Protein AF-0000000072271633 (afdb_homodimer)

Organism: Deinococcus radiodurans (strain ATCC 13939 / DSM 20539 / JCM 16871 / CCUG 27074 / LMG 4051 / NBRC 15346 / NCIMB 9279 / VKM B-1422 / R1) (NCBI:txid243230)

Nearest PDB structures (foldseek):
  3b48-assembly1_B  TM=9.025E-01  e=1.422E-11  Enterococcus faecalis V583
  3b48-assembly1_A  TM=9.209E-01  e=2.217E-11  Enterococcus faecalis V583
  3b48-assembly3_E  TM=9.247E-01  e=7.395E-11  Enterococcus faecalis V583
  3b48-assembly2_D  TM=9.134E-01  e=1.394E-10  Enterococcus faecalis V583
  3ipr-assembly1_A  TM=7.873E-01  e=2.538E-05  Enterococcus faecalis

InterPro domains:
  IPR004701 Phosphotransferase system, mannose-type IIA component [PF03610] (5-119)
  IPR004701 Phosphotransferase system, mannose-type IIA component [PS51096] (2-133)
  IPR012844 Dihydroxyacetone kinase phosphotransferase subunit, N-terminal domain [TIGR02364] (3-125)
  IPR036662 Phosphotransferase system, mannose-type IIA component superfamily [G3DSA:3.40.50.510] (1-129)
  IPR036662 Phosphotransferase system, mannose-type IIA component superfamily [SSF53062] (1-128)
  IPR039643 Dihydroxyacetone kinase phosphotransferase subunit DhaM [PTHR38594] (3-132)

Sequence (266 aa):
MSVTLVIVSHSAKLAEGVAEFVGQMNAGQVELEAVGGTDDGLLGTSATRIHAALERATQAGGEALVLMDLGSARLRSELALDLLREEQRVRVALAEAPLVEGAFLAAFEAATGGDLRTVQAAAEEGGALKKMGMSVTLVIVSHSAKLAEGVAEFVGQMNAGQVELEAVGGTDDGLLGTSATRIHAALERATQAGGEALVLMDLGSARLRSELALDLLREEQRVRVALAEAPLVEGAFLAAFEAATGGDLRTVQAAAEEGGALKKMG

Structure (mmCIF, N/CA/C/O backbone):
data_AF-0000000072271633-model_v1
#
loop_
_entity.id
_entity.type
_entity.pdbx_description
1 polymer 'phosphoenolpyruvate--glycerone phosphotransferase'
#
loop_
_atom_site.group_PDB
_atom_site.id
_atom_site.type_symbol
_atom_site.label_atom_id
_atom_site.label_alt_id
_atom_site.label_comp_id
_atom_site.label_asym_id
_atom_site.label_entity_id
_atom_site.label_seq_id
_atom_site.pdbx_PDB_ins_code
_atom_site.Cartn_x
_atom_site.Cartn_y
_atom_site.Cartn_z
_atom_site.occupancy
_atom_site.B_iso_or_equiv
_atom_site.auth_seq_id
_atom_site.auth_comp_id
_atom_site.auth_asym_id
_atom_site.auth_atom_id
_atom_site.pdbx_PDB_model_num
ATOM 1 N N . MET A 1 1 ? -9.328 20.047 15.516 1 70.12 1 MET A N 1
ATOM 2 C CA . MET A 1 1 ? -8.406 20.266 14.406 1 70.12 1 MET A CA 1
ATOM 3 C C . MET A 1 1 ? -8.336 19.047 13.5 1 70.12 1 MET A C 1
ATOM 5 O O . MET A 1 1 ? -8.625 17.938 13.93 1 70.12 1 MET A O 1
ATOM 9 N N . SER A 1 2 ? -8.367 19.234 12.125 1 90 2 SER A N 1
ATOM 10 C CA . SER A 1 2 ? -8.461 18.109 11.203 1 90 2 SER A CA 1
ATOM 11 C C . SER A 1 2 ? -7.082 17.625 10.781 1 90 2 SER A C 1
ATOM 13 O O . SER A 1 2 ? -6.152 18.422 10.641 1 90 2 SER A O 1
ATOM 15 N N . VAL A 1 3 ? -6.836 16.391 10.812 1 98.12 3 VAL A N 1
ATOM 16 C CA . VAL A 1 3 ? -5.574 15.805 10.367 1 98.12 3 VAL A CA 1
ATOM 17 C C . VAL A 1 3 ? -5.676 15.414 8.898 1 98.12 3 VAL A C 1
ATOM 19 O O . VAL A 1 3 ? -6.535 14.609 8.516 1 98.12 3 VAL A O 1
ATOM 22 N N . THR A 1 4 ? -4.836 16.047 8.078 1 98.56 4 THR A N 1
ATOM 23 C CA . THR A 1 4 ? -4.691 15.648 6.684 1 98.56 4 THR A CA 1
ATOM 24 C C . THR A 1 4 ? -3.666 14.531 6.539 1 98.56 4 THR A C 1
ATOM 26 O O . THR A 1 4 ? -2.605 14.57 7.164 1 98.56 4 THR A O 1
ATOM 29 N N . LEU A 1 5 ? -4.016 13.547 5.809 1 98.88 5 LEU A N 1
ATOM 30 C CA . LEU A 1 5 ? -3.047 12.5 5.488 1 98.88 5 LEU A CA 1
ATOM 31 C C . LEU A 1 5 ? -2.295 12.836 4.207 1 98.88 5 LEU A C 1
ATOM 33 O O . LEU A 1 5 ? -2.91 13.109 3.172 1 98.88 5 LEU A O 1
ATOM 37 N N . VAL A 1 6 ? -1.018 12.906 4.281 1 98.94 6 VAL A N 1
ATOM 38 C CA . VAL A 1 6 ? -0.147 13.125 3.133 1 98.94 6 VAL A CA 1
ATOM 39 C C . VAL A 1 6 ? 0.519 11.812 2.729 1 98.94 6 VAL A C 1
ATOM 41 O O . VAL A 1 6 ? 1.417 11.32 3.42 1 98.94 6 VAL A O 1
ATOM 44 N N . ILE A 1 7 ? 0.093 11.234 1.631 1 98.88 7 ILE A N 1
ATOM 45 C CA . ILE A 1 7 ? 0.57 9.945 1.129 1 98.88 7 ILE A CA 1
ATOM 46 C C . ILE A 1 7 ? 1.781 10.164 0.224 1 98.88 7 ILE A C 1
ATOM 48 O O . ILE A 1 7 ? 1.648 10.68 -0.888 1 98.88 7 ILE A O 1
ATOM 52 N N . VAL A 1 8 ? 2.924 9.805 0.691 1 98.75 8 VAL A N 1
ATOM 53 C CA . VAL A 1 8 ? 4.168 9.977 -0.053 1 98.75 8 VAL A CA 1
ATOM 54 C C . VAL A 1 8 ? 4.625 8.633 -0.618 1 98.75 8 VAL A C 1
ATOM 56 O O . VAL A 1 8 ? 4.77 7.656 0.123 1 98.75 8 VAL A O 1
ATOM 59 N N . SER A 1 9 ? 4.832 8.555 -1.868 1 98.56 9 SER A N 1
ATOM 60 C CA . SER A 1 9 ? 5.289 7.34 -2.543 1 98.56 9 SER A CA 1
ATOM 61 C C . SER A 1 9 ? 6.281 7.664 -3.652 1 98.56 9 SER A C 1
ATOM 63 O O . SER A 1 9 ? 6.309 8.789 -4.16 1 98.56 9 SER A O 1
ATOM 65 N N . HIS A 1 10 ? 7.125 6.75 -4.055 1 98.19 10 HIS A N 1
ATOM 66 C CA . HIS A 1 10 ? 8.008 6.875 -5.207 1 98.19 10 HIS A CA 1
ATOM 67 C C . HIS A 1 10 ? 7.215 6.941 -6.508 1 98.19 10 HIS A C 1
ATOM 69 O O . HIS A 1 10 ? 7.734 7.383 -7.535 1 98.19 10 HIS A O 1
ATOM 75 N N . SER A 1 11 ? 6.02 6.492 -6.449 1 98.31 11 SER A N 1
ATOM 76 C CA . SER A 1 11 ? 5.148 6.398 -7.617 1 98.31 11 SER A CA 1
ATOM 77 C C . SER A 1 11 ? 3.93 7.301 -7.473 1 98.31 11 SER A C 1
ATOM 79 O O . SER A 1 11 ? 3.188 7.195 -6.492 1 98.31 11 SER A O 1
ATOM 81 N N . ALA A 1 12 ? 3.713 8.148 -8.469 1 98.25 12 ALA A N 1
ATOM 82 C CA . ALA A 1 12 ? 2.531 9.008 -8.461 1 98.25 12 ALA A CA 1
ATOM 83 C C . ALA A 1 12 ? 1.251 8.172 -8.5 1 98.25 12 ALA A C 1
ATOM 85 O O . ALA A 1 12 ? 0.301 8.453 -7.766 1 98.25 12 ALA A O 1
ATOM 86 N N . LYS A 1 13 ? 1.237 7.191 -9.336 1 98.19 13 LYS A N 1
ATOM 87 C CA . LYS A 1 13 ? 0.052 6.352 -9.477 1 98.19 13 LYS A CA 1
ATOM 88 C C . LYS A 1 13 ? -0.272 5.629 -8.172 1 98.19 13 LYS A C 1
ATOM 90 O O . LYS A 1 13 ? -1.437 5.539 -7.781 1 98.19 13 LYS A O 1
ATOM 95 N N . LEU A 1 14 ? 0.744 5.098 -7.516 1 98.75 14 LEU A N 1
ATOM 96 C CA . LEU A 1 14 ? 0.527 4.414 -6.242 1 98.75 14 LEU A CA 1
ATOM 97 C C . LEU A 1 14 ? -0.012 5.379 -5.191 1 98.75 14 LEU A C 1
ATOM 99 O O . LEU A 1 14 ? -0.988 5.07 -4.504 1 98.75 14 LEU A O 1
ATOM 103 N N . ALA A 1 15 ? 0.628 6.562 -5.086 1 98.81 15 ALA A N 1
ATOM 104 C CA . ALA A 1 15 ? 0.158 7.547 -4.117 1 98.81 15 ALA A CA 1
ATOM 105 C C . ALA A 1 15 ? -1.306 7.902 -4.363 1 98.81 15 ALA A C 1
ATOM 107 O O . ALA A 1 15 ? -2.111 7.926 -3.43 1 98.81 15 ALA A O 1
ATOM 108 N N . GLU A 1 16 ? -1.648 8.141 -5.586 1 98.62 16 GLU A N 1
ATOM 109 C CA . GLU A 1 16 ? -3.016 8.492 -5.961 1 98.62 16 GLU A CA 1
ATOM 110 C C . GLU A 1 16 ? -3.975 7.336 -5.688 1 98.62 16 GLU A C 1
ATOM 112 O O . GLU A 1 16 ? -5.102 7.555 -5.23 1 98.62 16 GLU A O 1
ATOM 117 N N . GLY A 1 17 ? -3.523 6.137 -6.016 1 98.62 17 GLY A N 1
ATOM 118 C CA . GLY A 1 17 ? -4.332 4.957 -5.738 1 98.62 17 GLY A CA 1
ATOM 119 C C . GLY A 1 17 ? -4.656 4.785 -4.27 1 98.62 17 GLY A C 1
ATOM 120 O O . GLY A 1 17 ? -5.793 4.48 -3.908 1 98.62 17 GLY A O 1
ATOM 121 N N . VAL A 1 18 ? -3.674 4.961 -3.402 1 98.81 18 VAL A N 1
ATOM 122 C CA . VAL A 1 18 ? -3.887 4.855 -1.962 1 98.81 18 VAL A CA 1
ATOM 123 C C . VAL A 1 18 ? -4.867 5.93 -1.505 1 98.81 18 VAL A C 1
ATOM 125 O O . VAL A 1 18 ? -5.82 5.641 -0.778 1 98.81 18 VAL A O 1
ATOM 128 N N . ALA A 1 19 ? -4.652 7.176 -1.929 1 98.75 19 ALA A N 1
ATOM 129 C CA . ALA A 1 19 ? -5.496 8.289 -1.509 1 98.75 19 ALA A CA 1
ATOM 130 C C . ALA A 1 19 ? -6.945 8.078 -1.947 1 98.75 19 ALA A C 1
ATOM 132 O O . ALA A 1 19 ? -7.875 8.281 -1.163 1 98.75 19 ALA A O 1
ATOM 133 N N . GLU A 1 20 ? -7.117 7.672 -3.193 1 98 20 GLU A N 1
ATOM 134 C CA . GLU A 1 20 ? -8.469 7.445 -3.699 1 98 20 GLU A CA 1
ATOM 135 C C . GLU A 1 20 ? -9.156 6.316 -2.939 1 98 20 GLU A C 1
ATOM 137 O O . GLU A 1 20 ? -10.328 6.438 -2.568 1 98 20 GLU A O 1
ATOM 142 N N . PHE A 1 21 ? -8.508 5.219 -2.742 1 98.38 21 PHE A N 1
ATOM 143 C CA . PHE A 1 21 ? -9.047 4.066 -2.025 1 98.38 21 PHE A CA 1
ATOM 144 C C . PHE A 1 21 ? -9.484 4.461 -0.621 1 98.38 21 PHE A C 1
ATOM 146 O O . PHE A 1 21 ? -10.641 4.25 -0.245 1 98.38 21 PHE A O 1
ATOM 153 N N . VAL A 1 22 ? -8.578 5.102 0.113 1 97.94 22 VAL A N 1
ATOM 154 C CA . VAL A 1 22 ? -8.828 5.488 1.497 1 97.94 22 VAL A CA 1
ATOM 155 C C . VAL A 1 22 ? -9.93 6.551 1.547 1 97.94 22 VAL A C 1
ATOM 157 O O . VAL A 1 22 ? -10.797 6.512 2.422 1 97.94 22 VAL A O 1
ATOM 160 N N . GLY A 1 23 ? -9.852 7.496 0.667 1 97.69 23 GLY A N 1
ATOM 161 C CA . GLY A 1 23 ? -10.898 8.5 0.579 1 97.69 23 GLY A CA 1
ATOM 162 C C . GLY A 1 23 ? -12.281 7.91 0.371 1 97.69 23 GLY A C 1
ATOM 163 O O . GLY A 1 23 ? -13.234 8.297 1.05 1 97.69 23 GLY A O 1
ATOM 164 N N . GLN A 1 24 ? -12.406 6.984 -0.542 1 96 24 GLN A N 1
ATOM 165 C CA . GLN A 1 24 ? -13.688 6.348 -0.837 1 96 24 GLN A CA 1
ATOM 166 C C . GLN A 1 24 ? -14.156 5.484 0.332 1 96 24 GLN A C 1
ATOM 168 O O . GLN A 1 24 ? -15.344 5.457 0.649 1 96 24 GLN A O 1
ATOM 173 N N . MET A 1 25 ? -13.164 4.789 0.935 1 94.44 25 MET A N 1
ATOM 174 C CA . MET A 1 25 ? -13.508 3.918 2.057 1 94.44 25 MET A CA 1
ATOM 175 C C . MET A 1 25 ? -14.055 4.727 3.229 1 94.44 25 MET A C 1
ATOM 177 O O . MET A 1 25 ? -14.789 4.199 4.062 1 94.44 25 MET A O 1
ATOM 181 N N . ASN A 1 26 ? -13.703 5.965 3.285 1 94.5 26 ASN A N 1
ATOM 182 C CA . ASN A 1 26 ? -14.117 6.824 4.387 1 94.5 26 ASN A CA 1
ATOM 183 C C . ASN A 1 26 ? -15.172 7.84 3.941 1 94.5 26 ASN A C 1
ATOM 185 O O . ASN A 1 26 ? -15.359 8.867 4.59 1 94.5 26 ASN A O 1
ATOM 189 N N . ALA A 1 27 ? -15.758 7.66 2.846 1 92.88 27 ALA A N 1
ATOM 190 C CA . ALA A 1 27 ? -16.844 8.469 2.285 1 92.88 27 ALA A CA 1
ATOM 191 C C . ALA A 1 27 ? -16.422 9.938 2.18 1 92.88 27 ALA A C 1
ATOM 193 O O . ALA A 1 27 ? -17.234 10.836 2.42 1 92.88 27 ALA A O 1
ATOM 194 N N . GLY A 1 28 ? -15.141 10.141 1.922 1 93.12 28 GLY A N 1
ATOM 195 C CA . GLY A 1 28 ? -14.633 11.492 1.696 1 93.12 28 GLY A CA 1
ATOM 196 C C . GLY A 1 28 ? -14.531 12.305 2.969 1 93.12 28 GLY A C 1
ATOM 197 O O . GLY A 1 28 ? -14.445 13.539 2.918 1 93.12 28 GLY A O 1
ATOM 198 N N . GLN A 1 29 ? -14.492 11.711 4.133 1 94.88 29 GLN A N 1
ATOM 199 C CA . GLN A 1 29 ? -14.531 12.414 5.414 1 94.88 29 GLN A CA 1
ATOM 200 C C . GLN A 1 29 ? -13.133 12.812 5.871 1 94.88 29 GLN A C 1
ATOM 202 O O . GLN A 1 29 ? -12.984 13.5 6.883 1 94.88 29 GLN A O 1
ATOM 207 N N . VAL A 1 30 ? -12.117 12.414 5.172 1 96.69 30 VAL A N 1
ATOM 208 C CA . VAL A 1 30 ? -10.742 12.742 5.535 1 96.69 30 VAL A CA 1
ATOM 209 C C . VAL A 1 30 ? -10.07 13.492 4.391 1 96.69 30 VAL A C 1
ATOM 211 O O . VAL A 1 30 ? -10.312 13.188 3.217 1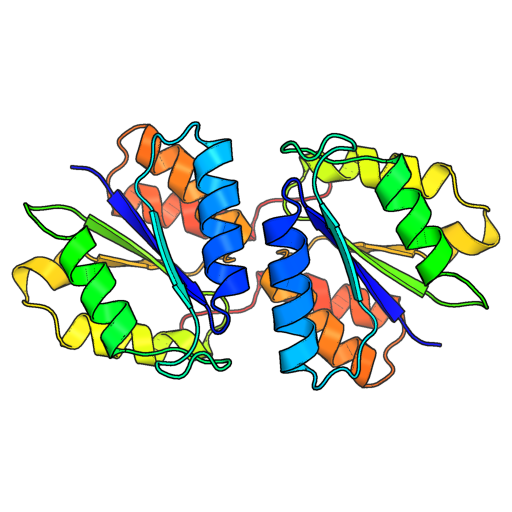 96.69 30 VAL A O 1
ATOM 214 N N . GLU A 1 31 ? -9.289 14.484 4.711 1 96.94 31 GLU A N 1
ATOM 215 C CA . GLU A 1 31 ? -8.484 15.188 3.709 1 96.94 31 GLU A CA 1
ATOM 216 C C . GLU A 1 31 ? -7.219 14.406 3.379 1 96.94 31 GLU A C 1
ATOM 218 O O . GLU A 1 31 ? -6.504 13.961 4.281 1 96.94 31 GLU A O 1
ATOM 223 N N . LEU A 1 32 ? -6.992 14.266 2.107 1 98.38 32 LEU A N 1
ATOM 224 C CA . LEU A 1 32 ? -5.844 13.492 1.634 1 98.38 32 LEU A CA 1
ATOM 225 C C . LEU A 1 32 ? -5.043 14.289 0.608 1 98.38 32 LEU A C 1
ATOM 227 O O . LEU A 1 32 ? -5.621 14.977 -0.237 1 98.38 32 LEU A O 1
ATOM 231 N N . GLU A 1 33 ? -3.771 14.195 0.7 1 98.5 33 GLU A N 1
ATOM 232 C CA . GLU A 1 33 ? -2.84 14.664 -0.321 1 98.5 33 GLU A CA 1
ATOM 233 C C . GLU A 1 33 ? -1.958 13.531 -0.83 1 98.5 33 GLU A C 1
ATOM 235 O O . GLU A 1 33 ? -1.297 12.852 -0.043 1 98.5 33 GLU A O 1
ATOM 240 N N . ALA A 1 34 ? -1.983 13.289 -2.092 1 98.75 34 ALA A N 1
ATOM 241 C CA . ALA A 1 34 ? -1.111 12.297 -2.715 1 98.75 34 ALA A CA 1
ATOM 242 C C . ALA A 1 34 ? 0.112 12.953 -3.344 1 98.75 34 ALA A C 1
ATOM 244 O O . ALA A 1 34 ? -0.019 13.875 -4.156 1 98.75 34 ALA A O 1
ATOM 245 N N . VAL A 1 35 ? 1.245 12.547 -2.939 1 98.62 35 VAL A N 1
ATOM 246 C CA . VAL A 1 35 ? 2.506 13.062 -3.465 1 98.62 35 VAL A CA 1
ATOM 247 C C . VAL A 1 35 ? 3.389 11.898 -3.916 1 98.62 35 VAL A C 1
ATOM 249 O O . VAL A 1 35 ? 3.916 11.156 -3.086 1 98.62 35 VAL A O 1
ATOM 252 N N . GLY A 1 36 ? 3.512 11.758 -5.172 1 98 36 GLY A N 1
ATOM 253 C CA . GLY A 1 36 ? 4.336 10.672 -5.691 1 98 36 GLY A CA 1
ATOM 254 C C . GLY A 1 36 ? 5.145 11.07 -6.91 1 98 36 GLY A C 1
ATOM 255 O O . GLY A 1 36 ? 4.711 11.906 -7.703 1 98 36 GLY A O 1
ATOM 256 N N . GLY A 1 37 ? 6.312 10.422 -7.027 1 97.12 37 GLY A N 1
ATOM 257 C CA . GLY A 1 37 ? 7.141 10.625 -8.203 1 97.12 37 GLY A CA 1
ATOM 258 C C . GLY A 1 37 ? 8.031 11.852 -8.109 1 97.12 37 GLY A C 1
ATOM 259 O O . GLY A 1 37 ? 7.891 12.648 -7.176 1 97.12 37 GLY A O 1
ATOM 260 N N . THR A 1 38 ? 8.93 11.945 -9.023 1 95.81 38 THR A N 1
ATOM 261 C CA . THR A 1 38 ? 9.781 13.125 -9.148 1 95.81 38 THR A CA 1
ATOM 262 C C . THR A 1 38 ? 9.055 14.242 -9.875 1 95.81 38 THR A C 1
ATOM 264 O O . THR A 1 38 ? 7.922 14.062 -10.336 1 95.81 38 THR A O 1
ATOM 267 N N . ASP A 1 39 ? 9.75 15.367 -9.93 1 92.69 39 ASP A N 1
ATOM 268 C CA . ASP A 1 39 ? 9.164 16.531 -10.586 1 92.69 39 ASP A CA 1
ATOM 269 C C . ASP A 1 39 ? 8.961 16.281 -12.078 1 92.69 39 ASP A C 1
ATOM 271 O O . ASP A 1 39 ? 8.078 16.859 -12.703 1 92.69 39 ASP A O 1
ATOM 275 N N . ASP A 1 40 ? 9.68 15.289 -12.664 1 93.25 40 ASP A N 1
ATOM 276 C CA . ASP A 1 40 ? 9.57 14.977 -14.086 1 93.25 40 ASP A CA 1
ATOM 277 C C . ASP A 1 40 ? 8.641 13.789 -14.312 1 93.25 40 ASP A C 1
ATOM 279 O O . ASP A 1 40 ? 8.539 13.289 -15.438 1 93.25 40 ASP A O 1
ATOM 283 N N . GLY A 1 41 ? 8.055 13.266 -13.273 1 90.5 41 GLY A N 1
ATOM 284 C CA . GLY A 1 41 ? 7.047 12.227 -13.406 1 90.5 41 GLY A CA 1
ATOM 285 C C . GLY A 1 41 ? 7.625 10.82 -13.367 1 90.5 41 GLY A 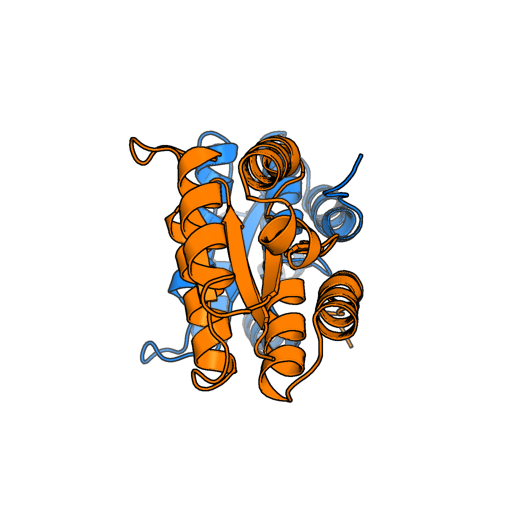C 1
ATOM 286 O O . GLY A 1 41 ? 6.938 9.852 -13.703 1 90.5 41 GLY A O 1
ATOM 287 N N . LEU A 1 42 ? 8.883 10.75 -13.008 1 94.88 42 LEU A N 1
ATOM 288 C CA . LEU A 1 42 ? 9.555 9.453 -12.906 1 94.88 42 LEU A CA 1
ATOM 289 C C . LEU A 1 42 ? 9.43 8.891 -11.5 1 94.88 42 LEU A C 1
ATOM 291 O O . LEU A 1 42 ? 8.914 9.555 -10.602 1 94.88 42 LEU A O 1
ATOM 295 N N . LEU A 1 43 ? 9.805 7.617 -11.352 1 97.06 43 LEU A N 1
ATOM 296 C CA . LEU A 1 43 ? 9.828 7.008 -10.023 1 97.06 43 LEU A CA 1
ATOM 297 C C . LEU A 1 43 ? 10.789 7.762 -9.102 1 97.06 43 LEU A C 1
ATOM 299 O O . LEU A 1 43 ? 11.883 8.148 -9.516 1 97.06 43 LEU A O 1
ATOM 303 N N . GLY A 1 44 ? 10.359 8.023 -7.941 1 96.81 44 GLY A N 1
ATOM 304 C CA . GLY A 1 44 ? 11.117 8.766 -6.945 1 96.81 44 GLY A CA 1
ATOM 305 C C . GLY A 1 44 ? 10.242 9.656 -6.078 1 96.81 44 GLY A C 1
ATOM 306 O O . GLY A 1 44 ? 9.016 9.523 -6.074 1 96.81 44 GLY A O 1
ATOM 307 N N . THR A 1 45 ? 10.906 10.445 -5.25 1 97.25 45 THR A N 1
ATOM 308 C CA . THR A 1 45 ? 10.219 11.406 -4.391 1 97.25 45 THR A CA 1
ATOM 309 C C . THR A 1 45 ? 10.836 12.797 -4.527 1 97.25 45 THR A C 1
ATOM 311 O O . THR A 1 45 ? 11.984 12.93 -4.953 1 97.25 45 THR A O 1
ATOM 314 N N . SER A 1 46 ? 10.094 13.758 -4.273 1 97.69 46 SER A N 1
ATOM 315 C CA . SER A 1 46 ? 10.531 15.148 -4.352 1 97.69 46 SER A CA 1
ATOM 316 C C . SER A 1 46 ? 10.234 15.891 -3.051 1 97.69 46 SER A C 1
ATOM 318 O O . SER A 1 46 ? 9.078 16.062 -2.674 1 97.69 46 SER A O 1
ATOM 320 N N . ALA A 1 47 ? 11.328 16.375 -2.43 1 97.5 47 ALA A N 1
ATOM 321 C CA . ALA A 1 47 ? 11.164 17.141 -1.194 1 97.5 47 ALA A CA 1
ATOM 322 C C . ALA A 1 47 ? 10.305 18.375 -1.422 1 97.5 47 ALA A C 1
ATOM 324 O O . ALA A 1 47 ? 9.508 18.75 -0.562 1 97.5 47 ALA A O 1
ATOM 325 N N . THR A 1 48 ? 10.453 19 -2.584 1 97.62 48 THR A N 1
ATOM 326 C CA . THR A 1 48 ? 9.719 20.219 -2.895 1 97.62 48 THR A CA 1
ATOM 327 C C . THR A 1 48 ? 8.227 19.938 -3.021 1 97.62 48 THR A C 1
ATOM 329 O O . THR A 1 48 ? 7.398 20.719 -2.541 1 97.62 48 THR A O 1
ATOM 332 N N . ARG A 1 49 ? 7.852 18.875 -3.65 1 98.06 49 ARG A N 1
ATOM 333 C CA . ARG A 1 49 ? 6.445 18.516 -3.791 1 98.06 49 ARG A CA 1
ATOM 334 C C . ARG A 1 49 ? 5.844 18.125 -2.445 1 98.06 49 ARG A C 1
ATOM 336 O O . ARG A 1 49 ? 4.703 18.484 -2.143 1 98.06 49 ARG A O 1
ATOM 343 N N . ILE A 1 50 ? 6.633 17.359 -1.664 1 98.69 50 ILE A N 1
ATOM 344 C CA . ILE A 1 50 ? 6.172 17 -0.326 1 98.69 50 ILE A CA 1
ATOM 345 C C . ILE A 1 50 ? 5.977 18.266 0.504 1 98.69 50 ILE A C 1
ATOM 347 O O . ILE A 1 50 ? 4.965 18.422 1.195 1 98.69 50 ILE A O 1
ATOM 351 N N . HIS A 1 51 ? 6.938 19.188 0.395 1 98.56 51 HIS A N 1
ATOM 352 C CA . HIS A 1 51 ? 6.848 20.453 1.117 1 98.56 51 HIS A CA 1
ATOM 353 C C . HIS A 1 51 ? 5.57 21.203 0.759 1 98.56 51 HIS A C 1
ATOM 355 O O . HIS A 1 51 ? 4.867 21.688 1.644 1 98.56 51 HIS A O 1
ATOM 361 N N . ALA A 1 52 ? 5.289 21.312 -0.499 1 98.44 52 ALA A N 1
ATOM 362 C CA . ALA A 1 52 ? 4.098 22.016 -0.957 1 98.44 52 ALA A CA 1
ATOM 363 C C . ALA A 1 52 ? 2.83 21.391 -0.379 1 98.44 52 ALA A C 1
ATOM 365 O O . ALA A 1 52 ? 1.915 22.094 0.043 1 98.44 52 ALA A O 1
ATOM 366 N N . ALA A 1 53 ? 2.74 20.094 -0.367 1 98.62 53 ALA A N 1
ATOM 367 C CA . ALA A 1 53 ? 1.593 19.391 0.195 1 98.62 53 ALA A CA 1
ATOM 368 C C . ALA A 1 53 ? 1.453 19.672 1.688 1 98.62 53 ALA A C 1
ATOM 370 O O . ALA A 1 53 ? 0.344 19.875 2.186 1 98.62 53 ALA A O 1
ATOM 371 N N . LEU A 1 54 ? 2.568 19.625 2.396 1 98.69 54 LEU A N 1
ATOM 372 C CA . LEU A 1 54 ? 2.549 19.891 3.834 1 98.69 54 LEU A CA 1
ATOM 373 C C . LEU A 1 54 ? 2.121 21.312 4.129 1 98.69 54 LEU A C 1
ATOM 375 O O . LEU A 1 54 ? 1.396 21.562 5.094 1 98.69 54 LEU A O 1
ATOM 379 N N . GLU A 1 55 ? 2.582 22.234 3.287 1 98.31 55 GLU A N 1
ATOM 380 C CA . GLU A 1 55 ? 2.145 23.625 3.438 1 98.31 55 GLU A CA 1
ATOM 381 C C . GLU A 1 55 ? 0.627 23.734 3.33 1 98.31 55 GLU A C 1
ATOM 383 O O . GLU A 1 55 ? -0.008 24.406 4.137 1 98.31 55 GLU A O 1
ATOM 388 N N . ARG A 1 56 ? 0.11 23.094 2.342 1 98 56 ARG A N 1
ATOM 389 C CA . ARG A 1 56 ? -1.338 23.125 2.156 1 98 56 ARG A CA 1
ATOM 390 C C . ARG A 1 56 ? -2.049 22.453 3.33 1 98 56 ARG A C 1
ATOM 392 O O . ARG A 1 56 ? -3.043 22.984 3.838 1 98 56 ARG A O 1
ATOM 399 N N . ALA A 1 57 ? -1.521 21.344 3.797 1 97.94 57 ALA A N 1
ATOM 400 C CA . ALA A 1 57 ? -2.162 20.547 4.848 1 97.94 57 ALA A CA 1
ATOM 401 C C . ALA A 1 57 ? -2.15 21.297 6.176 1 97.94 57 ALA A C 1
ATOM 403 O O . ALA A 1 57 ? -3.041 21.109 7.012 1 97.94 57 ALA A O 1
ATOM 404 N N . THR A 1 58 ? -1.202 22.125 6.395 1 97.38 58 THR A N 1
ATOM 405 C CA . THR A 1 58 ? -1.036 22.766 7.695 1 97.38 58 THR A CA 1
ATOM 406 C C . THR A 1 58 ? -1.526 24.203 7.656 1 97.38 58 THR A C 1
ATOM 408 O O . THR A 1 58 ? -1.319 24.969 8.609 1 97.38 58 THR A O 1
ATOM 411 N N . GLN A 1 59 ? -2.098 24.484 6.535 1 92.62 59 GLN A N 1
ATOM 412 C CA . GLN A 1 59 ? -2.684 25.828 6.461 1 92.62 59 GLN A CA 1
ATOM 413 C C . GLN A 1 59 ? -3.771 26 7.516 1 92.62 59 GLN A C 1
ATOM 415 O O . GLN A 1 59 ? -4.445 25.047 7.891 1 92.62 59 GLN A O 1
ATOM 420 N N . ALA A 1 60 ? -3.947 27.188 8.016 1 91.06 60 ALA A N 1
ATOM 421 C CA . ALA A 1 60 ? -5.004 27.578 8.945 1 91.06 60 ALA A CA 1
ATOM 422 C C . ALA A 1 60 ? -5.039 26.672 10.164 1 91.06 60 ALA A C 1
ATOM 424 O O . ALA A 1 60 ? -6.113 26.266 10.617 1 91.06 60 ALA A O 1
ATOM 425 N N . GLY A 1 61 ? -3.906 26.141 10.57 1 92.19 61 GLY A N 1
ATOM 426 C CA . GLY A 1 61 ? -3.793 25.406 11.82 1 92.19 61 GLY A CA 1
ATOM 427 C C . GLY A 1 61 ? -4.02 23.922 11.656 1 92.19 61 GLY A C 1
ATOM 428 O O . GLY A 1 61 ? -4.121 23.188 12.648 1 92.19 61 GLY A O 1
ATOM 429 N N . GLY A 1 62 ? -4.109 23.484 10.453 1 96.25 62 GLY A N 1
ATOM 430 C CA . GLY A 1 62 ? -4.277 22.062 10.203 1 96.25 62 GLY A CA 1
ATOM 431 C C . GLY A 1 62 ? -3.062 21.234 10.594 1 96.25 62 GLY A C 1
ATOM 432 O O . GLY A 1 62 ? -1.977 21.781 10.805 1 96.25 62 GLY A O 1
ATOM 433 N N . GLU A 1 63 ? -3.252 19.938 10.82 1 98.44 63 GLU A N 1
ATOM 434 C CA . GLU A 1 63 ? -2.188 18.984 11.094 1 98.44 63 GLU A CA 1
ATOM 435 C C . GLU A 1 63 ? -2.057 17.969 9.961 1 98.44 63 GLU A C 1
ATOM 437 O O . GLU A 1 63 ? -2.99 17.766 9.18 1 98.44 63 GLU A O 1
ATOM 442 N N . ALA A 1 64 ? -0.846 17.422 9.914 1 98.81 64 ALA A N 1
ATOM 443 C CA . ALA A 1 64 ? -0.606 16.484 8.828 1 98.81 64 ALA A CA 1
ATOM 444 C C . ALA A 1 64 ? 0.114 15.234 9.328 1 98.81 64 ALA A C 1
ATOM 446 O O . ALA A 1 64 ? 1.023 15.328 10.156 1 98.81 64 ALA A O 1
ATOM 447 N N . LEU A 1 65 ? -0.348 14.102 8.898 1 98.88 65 LEU A N 1
ATOM 448 C CA . LEU A 1 65 ? 0.388 12.852 9.055 1 98.88 65 LEU A CA 1
ATOM 449 C C . LEU A 1 65 ? 0.945 12.383 7.711 1 98.88 65 LEU A C 1
ATOM 451 O O . LEU A 1 65 ? 0.197 12.227 6.746 1 98.88 65 LEU A O 1
ATOM 455 N N . VAL A 1 66 ? 2.248 12.195 7.656 1 98.88 66 VAL A N 1
ATOM 456 C CA . VAL A 1 66 ? 2.91 11.711 6.449 1 98.88 66 VAL A CA 1
ATOM 457 C C . VAL A 1 66 ? 3.049 10.188 6.516 1 98.88 66 VAL A C 1
ATOM 459 O O . VAL A 1 66 ? 3.582 9.648 7.484 1 98.88 66 VAL A O 1
ATOM 462 N N . LEU A 1 67 ? 2.49 9.508 5.562 1 98.69 67 LEU A N 1
ATOM 463 C CA . LEU A 1 67 ? 2.684 8.078 5.375 1 98.69 67 LEU A CA 1
ATOM 464 C C . LEU A 1 67 ? 3.525 7.797 4.137 1 98.69 67 LEU A C 1
ATOM 466 O O . LEU A 1 67 ? 3.273 8.359 3.068 1 98.69 67 LEU A O 1
ATOM 470 N N . MET A 1 68 ? 4.523 6.914 4.25 1 98.31 68 MET A N 1
ATOM 471 C CA . MET A 1 68 ? 5.496 6.676 3.188 1 98.31 68 MET A CA 1
ATOM 472 C C . MET A 1 68 ? 5.48 5.211 2.756 1 98.31 68 MET A C 1
ATOM 474 O O . MET A 1 68 ? 5.207 4.324 3.566 1 98.31 68 MET A O 1
ATOM 478 N N . ASP A 1 69 ? 5.816 4.953 1.542 1 97.5 69 ASP A N 1
ATOM 479 C CA . ASP A 1 69 ? 5.836 3.584 1.038 1 97.5 69 ASP A CA 1
ATOM 480 C C . ASP A 1 69 ? 7.113 2.861 1.466 1 97.5 69 ASP A C 1
ATOM 482 O O . ASP A 1 69 ? 7.051 1.775 2.047 1 97.5 69 ASP A O 1
ATOM 486 N N . LEU A 1 70 ? 8.258 3.418 1.22 1 95.81 70 LEU A N 1
ATOM 487 C CA . LEU A 1 70 ? 9.547 2.818 1.549 1 95.81 70 LEU A CA 1
ATOM 488 C C . LEU A 1 70 ? 10.391 3.771 2.389 1 95.81 70 LEU A C 1
ATOM 490 O O . LEU A 1 70 ? 10.188 4.988 2.346 1 95.81 70 LEU A O 1
ATOM 494 N N . GLY A 1 71 ? 11.297 3.182 3.078 1 94.44 71 GLY A N 1
ATOM 495 C CA . GLY A 1 71 ? 12.148 3.955 3.963 1 94.44 71 GLY A CA 1
ATOM 496 C C . GLY A 1 71 ? 12.961 5.012 3.236 1 94.44 71 GLY A C 1
ATOM 497 O O . GLY A 1 71 ? 13.336 6.027 3.824 1 94.44 71 GLY A O 1
ATOM 498 N N . SER A 1 72 ? 13.203 4.832 1.976 1 93.81 72 SER A N 1
ATOM 499 C CA . SER A 1 72 ? 14.031 5.77 1.223 1 93.81 72 SER A CA 1
ATOM 500 C C . SER A 1 72 ? 13.32 7.113 1.054 1 93.81 72 SER A C 1
ATOM 502 O O . SER A 1 72 ? 13.953 8.109 0.71 1 93.81 72 SER A O 1
ATOM 504 N N . ALA A 1 73 ? 12.055 7.105 1.221 1 95.19 73 ALA A N 1
ATOM 505 C CA . ALA A 1 73 ? 11.281 8.344 1.096 1 95.19 73 ALA A CA 1
ATOM 506 C C . ALA A 1 73 ? 11.469 9.227 2.324 1 95.19 73 ALA A C 1
ATOM 508 O O . ALA A 1 73 ? 11.102 10.406 2.307 1 95.19 73 ALA A O 1
ATOM 509 N N . ARG A 1 74 ? 11.984 8.695 3.373 1 95.62 74 ARG A N 1
ATOM 510 C CA . ARG A 1 74 ? 12.031 9.391 4.656 1 95.62 74 ARG A CA 1
ATOM 511 C C . ARG A 1 74 ? 12.93 10.625 4.574 1 95.62 74 ARG A C 1
ATOM 513 O O . ARG A 1 74 ? 12.555 11.703 5.039 1 95.62 74 ARG A O 1
ATOM 520 N N . LEU A 1 75 ? 14.078 10.492 4.004 1 94.38 75 LEU A N 1
ATOM 521 C CA . LEU A 1 75 ? 15 11.617 3.916 1 94.38 75 LEU A CA 1
ATOM 522 C C . LEU A 1 75 ? 14.336 12.82 3.242 1 94.38 75 LEU A C 1
ATOM 524 O O . LEU A 1 75 ? 14.422 13.945 3.74 1 94.38 75 LEU A O 1
ATOM 528 N N . ARG A 1 76 ? 13.672 12.586 2.135 1 96.5 76 ARG A N 1
ATOM 529 C CA . ARG A 1 76 ? 13.023 13.672 1.408 1 96.5 76 ARG A CA 1
ATOM 530 C C . ARG A 1 76 ? 11.859 14.25 2.209 1 96.5 76 ARG A C 1
ATOM 532 O O . ARG A 1 76 ? 11.602 15.461 2.16 1 96.5 76 ARG A O 1
ATOM 539 N N . SER A 1 77 ? 11.148 13.414 2.924 1 98 77 SER A N 1
ATOM 540 C CA . SER A 1 77 ? 10.07 13.883 3.789 1 98 77 SER A CA 1
ATOM 541 C C . SER A 1 77 ? 10.617 14.75 4.922 1 98 77 SER A C 1
ATOM 543 O O . SER A 1 77 ? 10.047 15.797 5.234 1 98 77 SER A O 1
ATOM 545 N N . GLU A 1 78 ? 11.727 14.328 5.465 1 97.62 78 GLU A N 1
ATOM 546 C CA . GLU A 1 78 ? 12.359 15.094 6.531 1 97.62 78 GLU A CA 1
ATOM 547 C C . GLU A 1 78 ? 12.875 16.438 6.016 1 97.62 78 GLU A C 1
ATOM 549 O O . GLU A 1 78 ? 12.75 17.453 6.688 1 97.62 78 GLU A O 1
ATOM 554 N N . LEU A 1 79 ? 13.484 16.422 4.867 1 97.5 79 LEU A N 1
ATOM 555 C CA . LEU A 1 79 ? 13.93 17.672 4.254 1 97.5 79 LEU A CA 1
ATOM 556 C C . LEU A 1 79 ? 12.758 18.625 4.035 1 97.5 79 LEU A C 1
ATOM 558 O O . LEU A 1 79 ? 12.875 19.828 4.285 1 97.5 79 LEU A O 1
ATOM 562 N N . ALA A 1 80 ? 11.664 18.078 3.533 1 98.19 80 ALA A N 1
ATOM 563 C CA . ALA A 1 80 ? 10.461 18.875 3.34 1 98.19 80 ALA A CA 1
ATOM 564 C C . ALA A 1 80 ? 10 19.5 4.652 1 98.19 80 ALA A C 1
ATOM 566 O O . ALA A 1 80 ? 9.586 20.672 4.68 1 98.19 80 ALA A O 1
ATOM 567 N N . LEU A 1 81 ? 10.055 18.734 5.754 1 97.75 81 LEU A N 1
ATOM 568 C CA . LEU A 1 81 ? 9.688 19.219 7.078 1 97.75 81 LEU A CA 1
ATOM 569 C C . LEU A 1 81 ? 10.586 20.375 7.496 1 97.75 81 LEU A C 1
ATOM 571 O O . LEU A 1 81 ? 10.109 21.375 8.062 1 97.75 81 LEU A O 1
ATOM 575 N N . ASP A 1 82 ? 11.844 20.234 7.215 1 97.38 82 ASP A N 1
ATOM 576 C CA . ASP A 1 82 ? 12.82 21.234 7.617 1 97.38 82 ASP A CA 1
ATOM 577 C C . ASP A 1 82 ? 12.562 22.562 6.906 1 97.38 82 ASP A C 1
ATOM 579 O O . ASP A 1 82 ? 13 23.625 7.375 1 97.38 82 ASP A O 1
ATOM 583 N N . LEU A 1 83 ? 11.914 22.484 5.793 1 97.5 83 LEU A N 1
ATOM 584 C CA . LEU A 1 83 ? 11.648 23.688 4.996 1 97.5 83 LEU A CA 1
ATOM 585 C C . LEU A 1 83 ? 10.406 24.406 5.5 1 97.5 83 LEU A C 1
ATOM 587 O O . LEU A 1 83 ? 10.133 25.547 5.09 1 97.5 83 LEU A O 1
ATOM 591 N N . LEU A 1 84 ? 9.656 23.797 6.395 1 97.94 84 LEU A N 1
ATOM 592 C CA . LEU A 1 84 ? 8.469 24.422 6.969 1 97.94 84 LEU A CA 1
ATOM 593 C C . LEU A 1 84 ? 8.852 25.406 8.062 1 97.94 84 LEU A C 1
ATOM 595 O O . LEU A 1 84 ? 9.922 25.297 8.664 1 97.94 84 LEU A O 1
ATOM 599 N N . ARG A 1 85 ? 7.91 26.391 8.203 1 96.94 85 ARG A N 1
ATOM 600 C CA . ARG A 1 85 ? 8.047 27.219 9.398 1 96.94 85 ARG A CA 1
ATOM 601 C C . ARG A 1 85 ? 7.855 26.406 10.664 1 96.94 85 ARG A C 1
ATOM 603 O O . ARG A 1 85 ? 7.109 25.422 10.672 1 96.94 85 ARG A O 1
ATOM 610 N N . GLU A 1 86 ? 8.516 26.75 11.695 1 96.25 86 GLU A N 1
ATOM 611 C CA . GLU A 1 86 ? 8.5 26.031 12.961 1 96.25 86 GLU A CA 1
ATOM 612 C C . GLU A 1 86 ? 7.066 25.75 13.422 1 96.25 86 GLU A C 1
ATOM 614 O O . GLU A 1 86 ? 6.754 24.656 13.883 1 96.25 86 GLU A O 1
ATOM 619 N N . GLU A 1 87 ? 6.203 26.75 13.297 1 96.12 87 GLU A N 1
ATOM 620 C CA . GLU A 1 87 ? 4.82 26.641 13.758 1 96.12 87 GLU A CA 1
ATOM 621 C C . GLU A 1 87 ? 4.07 25.547 12.984 1 96.12 87 GLU A C 1
ATOM 623 O O . GLU A 1 87 ? 3.113 24.969 13.492 1 96.12 87 GLU A O 1
ATOM 628 N N . GLN A 1 88 ? 4.465 25.297 11.75 1 97.25 88 GLN A N 1
ATOM 629 C CA . GLN A 1 88 ? 3.869 24.25 10.93 1 97.25 88 GLN A CA 1
ATOM 630 C C . GLN A 1 88 ? 4.531 22.906 11.203 1 97.25 88 GLN A C 1
ATOM 632 O O . GLN A 1 88 ? 3.855 21.875 11.273 1 97.25 88 GLN A O 1
ATOM 637 N N . ARG A 1 89 ? 5.836 22.938 11.359 1 97.44 89 ARG A N 1
ATOM 638 C CA . ARG A 1 89 ? 6.629 21.719 11.508 1 97.44 89 ARG A CA 1
ATOM 639 C C . ARG A 1 89 ? 6.168 20.906 12.711 1 97.44 89 ARG A C 1
ATOM 641 O O . ARG A 1 89 ? 6.117 19.672 12.656 1 97.44 89 ARG A O 1
ATOM 648 N N . VAL A 1 90 ? 5.797 21.562 13.805 1 97 90 VAL A N 1
ATOM 649 C CA . VAL A 1 90 ? 5.422 20.891 15.047 1 97 90 VAL A CA 1
ATOM 650 C C . VAL A 1 90 ? 4.055 20.219 14.883 1 97 90 VAL A C 1
ATOM 652 O O . VAL A 1 90 ? 3.627 19.453 15.742 1 97 90 VAL A O 1
ATOM 655 N N . ARG A 1 91 ? 3.361 20.5 13.789 1 98.06 91 ARG A N 1
ATOM 656 C CA . ARG A 1 91 ? 2.031 19.953 13.539 1 98.06 91 ARG A CA 1
ATOM 657 C C . ARG A 1 91 ? 2.082 18.859 12.477 1 98.06 91 ARG A C 1
ATOM 659 O O . ARG A 1 91 ? 1.055 18.516 11.891 1 98.06 91 ARG A O 1
ATOM 666 N N . VAL A 1 92 ? 3.229 18.375 12.195 1 98.69 92 VAL A N 1
ATOM 667 C CA . VAL A 1 92 ? 3.414 17.312 11.211 1 98.69 92 VAL A CA 1
ATOM 668 C C . VAL A 1 92 ? 4.105 16.125 11.867 1 98.69 92 VAL A C 1
ATOM 670 O O . VAL A 1 92 ? 5.055 16.297 12.633 1 98.69 92 VAL A O 1
ATOM 673 N N . ALA A 1 93 ? 3.59 14.953 11.625 1 98.38 93 ALA A N 1
ATOM 674 C CA . ALA A 1 93 ? 4.23 13.727 12.086 1 98.38 93 ALA A CA 1
ATOM 675 C C . ALA A 1 93 ? 4.492 12.773 10.922 1 98.38 93 ALA A C 1
ATOM 677 O O . ALA A 1 93 ? 3.783 12.797 9.914 1 98.38 93 ALA A O 1
ATOM 678 N N . LEU A 1 94 ? 5.531 12.016 11.055 1 98 94 LEU A N 1
ATOM 679 C CA . LEU A 1 94 ? 5.84 10.922 10.141 1 98 94 LEU A CA 1
ATOM 680 C C . LEU A 1 94 ? 5.434 9.578 10.75 1 98 94 LEU A C 1
ATOM 682 O O . LEU A 1 94 ? 5.758 9.297 11.906 1 98 94 LEU A O 1
ATOM 686 N N . ALA A 1 95 ? 4.777 8.781 10 1 97.44 95 ALA A N 1
ATOM 687 C CA . ALA A 1 95 ? 4.273 7.512 10.531 1 97.44 95 ALA A CA 1
ATOM 688 C C . ALA A 1 95 ? 5.223 6.363 10.195 1 97.44 95 ALA A C 1
ATOM 690 O O . ALA A 1 95 ? 5.715 6.262 9.07 1 97.44 95 ALA A O 1
ATOM 691 N N . GLU A 1 96 ? 5.523 5.516 11.188 1 96.81 96 GLU A N 1
ATOM 692 C CA . GLU A 1 96 ? 6.121 4.203 10.977 1 96.81 96 GLU A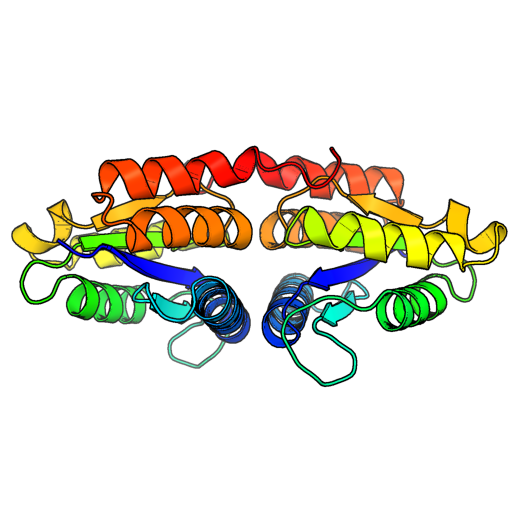 CA 1
ATOM 693 C C . GLU A 1 96 ? 5.047 3.139 10.758 1 96.81 96 GLU A C 1
ATOM 695 O O . GLU A 1 96 ? 4.707 2.393 11.68 1 96.81 96 GLU A O 1
ATOM 700 N N . ALA A 1 97 ? 4.527 3.074 9.547 1 97.31 97 ALA A N 1
ATOM 701 C CA . ALA A 1 97 ? 3.367 2.238 9.242 1 97.31 97 ALA A CA 1
ATOM 702 C C . ALA A 1 97 ? 3.412 1.743 7.801 1 97.31 97 ALA A C 1
ATOM 704 O O . ALA A 1 97 ? 3.982 2.402 6.93 1 97.31 97 ALA A O 1
ATOM 705 N N . PRO A 1 98 ? 2.883 0.542 7.574 1 97.75 98 PRO A N 1
ATOM 706 C CA . PRO A 1 98 ? 2.67 0.172 6.172 1 97.75 98 PRO A CA 1
ATOM 707 C C . PRO A 1 98 ? 1.752 1.147 5.438 1 97.75 98 PRO A C 1
ATOM 709 O O . PRO A 1 98 ? 0.778 1.639 6.016 1 97.75 98 PRO A O 1
ATOM 712 N N . LEU A 1 99 ? 2.055 1.42 4.246 1 98.56 99 LEU A N 1
ATOM 713 C CA . LEU A 1 99 ? 1.467 2.555 3.541 1 98.56 99 LEU A CA 1
ATOM 714 C C . LEU A 1 99 ? -0.048 2.412 3.447 1 98.56 99 LEU A C 1
ATOM 716 O O . LEU A 1 99 ? -0.789 3.283 3.908 1 98.56 99 LEU A O 1
ATOM 720 N N . VAL A 1 100 ? -0.615 1.319 2.904 1 98.62 100 VAL A N 1
ATOM 721 C CA . VAL A 1 100 ? -2.037 1.163 2.613 1 98.62 100 VAL A CA 1
ATOM 722 C C . VAL A 1 100 ? -2.809 0.935 3.912 1 98.62 100 VAL A C 1
ATOM 724 O O . VAL A 1 100 ? -3.766 1.653 4.207 1 98.62 100 VAL A O 1
ATOM 727 N N . GLU A 1 101 ? -2.346 -0.009 4.688 1 98.25 101 GLU A N 1
ATOM 728 C CA . GLU A 1 101 ? -3.025 -0.375 5.926 1 98.25 101 GLU A CA 1
ATOM 729 C C . GLU A 1 101 ? -2.98 0.768 6.938 1 98.25 101 GLU A C 1
ATOM 731 O O . GLU A 1 101 ? -3.979 1.052 7.605 1 98.25 101 GLU A O 1
ATOM 736 N N . GLY A 1 102 ? -1.779 1.411 7.035 1 98.31 102 GLY A N 1
ATOM 737 C CA . GLY A 1 102 ? -1.665 2.566 7.91 1 98.31 102 GLY A CA 1
ATOM 738 C C . GLY A 1 102 ? -2.572 3.713 7.508 1 98.31 102 GLY A C 1
ATOM 739 O O . GLY A 1 102 ? -3.229 4.32 8.359 1 98.31 102 GLY A O 1
ATOM 740 N N . ALA A 1 103 ? -2.551 4.016 6.215 1 98.69 103 ALA A N 1
ATOM 741 C CA . ALA A 1 103 ? -3.418 5.078 5.719 1 98.69 103 ALA A CA 1
ATOM 742 C C . ALA A 1 103 ? -4.883 4.773 6.012 1 98.69 103 ALA A C 1
ATOM 744 O O . ALA A 1 103 ? -5.648 5.664 6.391 1 98.69 103 ALA A O 1
ATOM 745 N N . PHE A 1 104 ? -5.285 3.543 5.832 1 98.06 104 PHE A N 1
ATOM 746 C CA . PHE A 1 104 ? -6.664 3.125 6.07 1 98.06 104 PHE A CA 1
ATOM 747 C C . PHE A 1 104 ? -7.062 3.371 7.52 1 98.06 104 PHE A C 1
ATOM 749 O O . PHE A 1 104 ? -8.078 4.016 7.789 1 98.06 104 PHE A O 1
ATOM 756 N N . LEU A 1 105 ? -6.258 2.914 8.438 1 98.06 105 LEU A N 1
ATOM 757 C CA . LEU A 1 105 ? -6.574 3.057 9.852 1 98.06 105 LEU A CA 1
ATOM 758 C C . LEU A 1 105 ? -6.5 4.52 10.281 1 98.06 105 LEU A C 1
ATOM 760 O O . LEU A 1 105 ? -7.332 4.984 11.062 1 98.06 105 LEU A O 1
ATOM 764 N N . ALA A 1 106 ? -5.492 5.215 9.781 1 98.69 106 ALA A N 1
ATOM 765 C CA . ALA A 1 106 ? -5.344 6.637 10.094 1 98.69 106 ALA A CA 1
ATOM 766 C C . ALA A 1 106 ? -6.566 7.426 9.641 1 98.69 106 ALA A C 1
ATOM 768 O O . ALA A 1 106 ? -7.043 8.312 10.352 1 98.69 106 ALA A O 1
ATOM 769 N N . ALA A 1 107 ? -7.062 7.125 8.469 1 98.19 107 ALA A N 1
ATOM 770 C CA . ALA A 1 107 ? -8.203 7.848 7.91 1 98.19 107 ALA A CA 1
ATOM 771 C C . ALA A 1 107 ? -9.438 7.684 8.789 1 98.19 107 ALA A C 1
ATOM 773 O O . ALA A 1 107 ? -10.172 8.641 9.023 1 98.19 107 ALA A O 1
ATOM 774 N N . PHE A 1 108 ? -9.703 6.453 9.227 1 96.25 108 PHE A N 1
ATOM 775 C CA . PHE A 1 108 ? -10.852 6.207 10.094 1 96.25 108 PHE A CA 1
ATOM 776 C C . PHE A 1 108 ? -10.742 7.031 11.375 1 96.25 108 PHE A C 1
ATOM 778 O O . PHE A 1 108 ? -11.711 7.68 11.781 1 96.25 108 PHE A O 1
ATOM 785 N N . GLU A 1 109 ? -9.539 7.043 11.984 1 97.44 109 GLU A N 1
ATOM 786 C CA . GLU A 1 109 ? -9.328 7.801 13.211 1 97.44 109 GLU A CA 1
ATOM 787 C C . GLU A 1 109 ? -9.469 9.297 12.961 1 97.44 109 GLU A C 1
ATOM 789 O O . GLU A 1 109 ? -10.094 10.008 13.758 1 97.44 109 GLU A O 1
ATOM 794 N N . ALA A 1 110 ? -8.906 9.773 11.875 1 97.94 110 ALA A N 1
ATOM 795 C CA . ALA A 1 110 ? -8.969 11.195 11.539 1 97.94 110 ALA A CA 1
ATOM 796 C C . ALA A 1 110 ? -10.414 11.641 11.305 1 97.94 110 ALA A C 1
ATOM 798 O O . ALA A 1 110 ? -10.812 12.734 11.719 1 97.94 110 ALA A O 1
ATOM 799 N N . ALA A 1 111 ? -11.211 10.797 10.664 1 96.38 111 ALA A N 1
ATOM 800 C CA . ALA A 1 111 ? -12.594 11.109 10.336 1 96.38 111 ALA A CA 1
ATOM 801 C C . ALA A 1 111 ? -13.445 11.25 11.594 1 96.38 111 ALA A C 1
ATOM 803 O O . ALA A 1 111 ? -14.453 11.953 11.602 1 96.38 111 ALA A O 1
ATOM 804 N N . THR A 1 112 ? -13.008 10.586 12.68 1 95 112 THR A N 1
ATOM 805 C CA . THR A 1 112 ? -13.758 10.656 13.93 1 95 112 THR A CA 1
ATOM 806 C C . THR A 1 112 ? -13.266 11.805 14.797 1 95 112 THR A C 1
ATOM 808 O O . THR A 1 112 ? -13.695 11.953 15.945 1 95 112 THR A O 1
ATOM 811 N N . GLY A 1 113 ? -12.266 12.539 14.281 1 95.38 113 GLY A N 1
ATOM 812 C CA . GLY A 1 113 ? -11.82 13.742 14.969 1 95.38 113 GLY A CA 1
ATOM 813 C C . GLY A 1 113 ? -10.602 13.5 15.844 1 95.38 113 GLY A C 1
ATOM 814 O O . GLY A 1 113 ? -10.289 14.312 16.719 1 95.38 113 GLY A O 1
ATOM 815 N N . GLY A 1 114 ? -9.945 12.398 15.672 1 96.81 114 GLY A N 1
ATOM 816 C CA . GLY A 1 114 ? -8.719 12.156 16.422 1 96.81 114 GLY A CA 1
ATOM 817 C C . GLY A 1 114 ? -7.656 13.203 16.188 1 96.81 114 GLY A C 1
ATOM 818 O O . GLY A 1 114 ? -7.543 13.742 15.086 1 96.81 114 GLY A O 1
ATOM 819 N N . ASP A 1 115 ? -6.898 13.453 17.234 1 97.44 115 ASP A N 1
ATOM 820 C CA . ASP A 1 115 ? -5.773 14.367 17.062 1 97.44 115 ASP A CA 1
ATOM 821 C C . ASP A 1 115 ? -4.594 13.672 16.391 1 97.44 115 ASP A C 1
ATOM 823 O O . ASP A 1 115 ? -4.648 12.477 16.109 1 97.44 115 ASP A O 1
ATOM 827 N N . LEU A 1 116 ? -3.537 14.422 16.078 1 98.5 116 LEU A N 1
ATOM 828 C CA . LEU A 1 116 ? -2.398 13.93 15.312 1 98.5 116 LEU A CA 1
ATOM 829 C C . LEU A 1 116 ? -1.761 12.727 15.992 1 98.5 116 LEU A C 1
ATOM 831 O O . LEU A 1 116 ? -1.429 11.742 15.328 1 98.5 116 LEU A O 1
ATOM 835 N N . ARG A 1 117 ? -1.616 12.812 17.297 1 98.19 117 ARG A N 1
ATOM 836 C CA . ARG A 1 117 ? -0.994 11.719 18.031 1 98.19 117 ARG A CA 1
ATOM 837 C C . ARG A 1 117 ? -1.822 10.445 17.922 1 98.19 117 ARG A C 1
ATOM 839 O O . ARG A 1 117 ? -1.28 9.359 17.688 1 98.19 117 ARG A O 1
ATOM 846 N N . THR A 1 118 ? -3.137 10.523 18.109 1 98.19 118 THR A N 1
ATOM 847 C CA . THR A 1 118 ? -4.023 9.367 18.047 1 98.19 118 THR A CA 1
ATOM 848 C C . THR A 1 118 ? -4.098 8.828 16.609 1 98.19 118 THR A C 1
ATOM 850 O O . THR A 1 118 ? -4.145 7.609 16.406 1 98.19 118 THR A O 1
ATOM 853 N N . VAL A 1 119 ? -4.141 9.711 15.617 1 98.62 119 VAL A N 1
ATOM 854 C CA . VAL A 1 119 ? -4.172 9.32 14.211 1 98.62 119 VAL A CA 1
ATOM 855 C C . VAL A 1 119 ? -2.877 8.594 13.852 1 98.62 119 VAL A C 1
ATOM 857 O O . VAL A 1 119 ? -2.904 7.566 13.172 1 98.62 119 VAL A O 1
ATOM 860 N N . GLN A 1 120 ? -1.749 9.125 14.297 1 98.62 120 GLN A N 1
ATOM 861 C CA . GLN A 1 120 ? -0.462 8.477 14.07 1 98.62 120 GLN A CA 1
ATOM 862 C C . GLN A 1 120 ? -0.43 7.09 14.703 1 98.62 120 GLN A C 1
ATOM 864 O O . GLN A 1 120 ? 0.021 6.129 14.07 1 98.62 120 GLN A O 1
ATOM 869 N N . ALA A 1 121 ? -0.885 6.977 15.922 1 98.38 121 ALA A N 1
ATOM 870 C CA . ALA A 1 121 ? -0.919 5.688 16.609 1 98.38 121 ALA A CA 1
ATOM 871 C C . ALA A 1 121 ? -1.774 4.68 15.852 1 98.38 121 ALA A C 1
ATOM 873 O O . ALA A 1 121 ? -1.4 3.512 15.727 1 98.38 121 ALA A O 1
ATOM 874 N N . ALA A 1 122 ? -2.912 5.133 15.375 1 98.25 122 ALA A N 1
ATOM 875 C CA . ALA A 1 122 ? -3.785 4.266 14.594 1 98.25 122 ALA A CA 1
ATOM 876 C C . ALA A 1 122 ? -3.068 3.754 13.344 1 98.25 122 ALA A C 1
ATOM 878 O O . ALA A 1 122 ? -3.125 2.561 13.031 1 98.25 122 ALA A O 1
ATOM 879 N N . ALA A 1 123 ? -2.412 4.652 12.586 1 98.38 123 ALA A N 1
ATOM 880 C CA . ALA A 1 123 ? -1.658 4.266 11.398 1 98.38 123 ALA A CA 1
ATOM 881 C C . ALA A 1 123 ? -0.644 3.174 11.719 1 98.38 123 ALA A C 1
ATOM 883 O O . ALA A 1 123 ? -0.497 2.211 10.961 1 98.38 123 ALA A O 1
ATOM 884 N N . GLU A 1 124 ? 0.032 3.336 12.805 1 97.38 124 GLU A N 1
ATOM 885 C CA . GLU A 1 124 ? 1.145 2.459 13.164 1 97.38 124 GLU A CA 1
ATOM 886 C C . GLU A 1 124 ? 0.647 1.089 13.609 1 97.38 124 GLU A C 1
ATOM 888 O O . GLU A 1 124 ? 1.415 0.125 13.648 1 97.38 124 GLU A O 1
ATOM 893 N N . GLU A 1 125 ? -0.641 0.976 13.914 1 96 125 GLU A N 1
ATOM 894 C CA . GLU A 1 125 ? -1.268 -0.32 14.164 1 96 125 GLU A CA 1
ATOM 895 C C . GLU A 1 125 ? -1.484 -1.087 12.859 1 96 125 GLU A C 1
ATOM 897 O O . GLU A 1 125 ? -1.791 -2.281 12.883 1 96 125 GLU A O 1
ATOM 902 N N . GLY A 1 126 ? -1.289 -0.401 11.773 1 94.25 126 GLY A N 1
ATOM 903 C CA . GLY A 1 126 ? -1.522 -0.999 10.469 1 94.25 126 GLY A CA 1
ATOM 904 C C . GLY A 1 126 ? -0.64 -2.203 10.195 1 94.25 126 GLY A C 1
ATOM 905 O O . GLY A 1 126 ? -1.031 -3.115 9.469 1 94.25 126 GLY A O 1
ATOM 906 N N . GLY A 1 127 ? 0.571 -2.15 10.797 1 89.62 127 GLY A N 1
ATOM 907 C CA . GLY A 1 127 ? 1.477 -3.279 10.656 1 89.62 127 GLY A CA 1
ATOM 908 C C . GLY A 1 127 ? 0.956 -4.547 11.305 1 89.62 127 GLY A C 1
ATOM 909 O O . GLY A 1 127 ? 1.41 -5.648 10.977 1 89.62 127 GLY A O 1
ATOM 910 N N . ALA A 1 128 ? 0.04 -4.422 12.172 1 86.31 128 ALA A N 1
ATOM 911 C CA . ALA A 1 128 ? -0.502 -5.559 12.914 1 86.31 128 ALA A CA 1
ATOM 912 C C . ALA A 1 128 ? -1.809 -6.043 12.289 1 86.31 128 ALA A C 1
ATOM 914 O O . ALA A 1 128 ? -2.387 -7.035 12.742 1 86.31 128 ALA A O 1
ATOM 915 N N . LEU A 1 129 ? -2.232 -5.348 11.312 1 86.5 129 LEU A N 1
ATOM 916 C CA . LEU A 1 129 ? -3.479 -5.754 10.672 1 86.5 129 LEU A CA 1
ATOM 917 C C . LEU A 1 129 ? -3.324 -7.113 10 1 86.5 129 LEU A C 1
ATOM 919 O O . LEU A 1 129 ? -2.453 -7.293 9.148 1 86.5 129 LEU A O 1
ATOM 923 N N . LYS A 1 130 ? -4.121 -8.055 10.445 1 85.38 130 LYS A N 1
ATOM 924 C CA . LYS A 1 130 ? -4.07 -9.406 9.891 1 85.38 130 LYS A CA 1
ATOM 925 C C . LYS A 1 130 ? -4.965 -9.531 8.664 1 85.38 130 LYS A C 1
ATOM 927 O O . LYS A 1 130 ? -6.043 -8.938 8.609 1 85.38 130 LYS A O 1
ATOM 932 N N . LYS A 1 131 ? -4.434 -10.188 7.645 1 85.56 131 LYS A N 1
ATOM 933 C CA . LYS A 1 131 ? -5.262 -10.539 6.492 1 85.56 131 LYS A CA 1
ATOM 934 C C . LYS A 1 131 ? -6.078 -11.797 6.758 1 85.56 131 LYS A C 1
ATOM 936 O O . LYS A 1 131 ? -7.133 -12 6.152 1 85.56 131 LYS A O 1
ATOM 941 N N . MET A 1 132 ? -5.316 -12.703 7.605 1 67.25 132 MET A N 1
ATOM 942 C CA . MET A 1 132 ? -5.902 -14 7.941 1 67.25 132 MET A CA 1
ATOM 943 C C . MET A 1 132 ? -6.48 -13.984 9.352 1 67.25 132 MET A C 1
ATOM 945 O O . MET A 1 132 ? -5.91 -13.367 10.258 1 67.25 132 MET A O 1
ATOM 949 N N . GLY A 1 133 ? -7.66 -13.852 9.766 1 51.78 133 GLY A N 1
ATOM 950 C CA . GLY A 1 133 ? -8.352 -14.125 11.016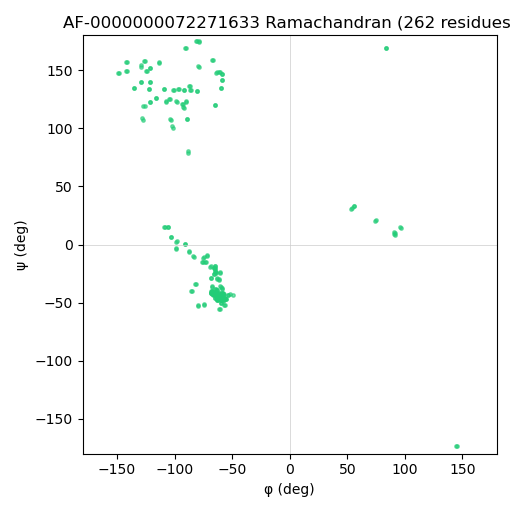 1 51.78 133 GLY A CA 1
ATOM 951 C C . GLY A 1 133 ? -9.734 -14.727 10.82 1 51.78 133 GLY A C 1
ATOM 952 O O . GLY A 1 133 ? -10.273 -14.688 9.711 1 51.78 133 GLY A O 1
ATOM 953 N N . MET B 1 1 ? 11.047 -22.297 -11.484 1 69.94 1 MET B N 1
ATOM 954 C CA . MET B 1 1 ? 9.648 -21.938 -11.664 1 69.94 1 MET B CA 1
ATOM 955 C C . MET B 1 1 ? 9.406 -20.484 -11.227 1 69.94 1 MET B C 1
ATOM 957 O O . MET B 1 1 ? 10.148 -19.953 -10.406 1 69.94 1 MET B O 1
ATOM 961 N N . SER B 1 2 ? 8.641 -19.672 -12.047 1 89.94 2 SER B N 1
ATOM 962 C CA . SER B 1 2 ? 8.5 -18.25 -11.781 1 89.94 2 SER B CA 1
ATOM 963 C C . SER B 1 2 ? 7.277 -17.969 -10.914 1 89.94 2 SER B C 1
ATOM 965 O O . SER B 1 2 ? 6.254 -18.641 -11.031 1 89.94 2 SER B O 1
ATOM 967 N N . VAL B 1 3 ? 7.398 -17.203 -9.914 1 98.06 3 VAL B N 1
ATOM 968 C CA . VAL B 1 3 ? 6.285 -16.812 -9.055 1 98.06 3 VAL B CA 1
ATOM 969 C C . VAL B 1 3 ? 5.68 -15.508 -9.555 1 98.06 3 VAL B C 1
ATOM 971 O O . VAL B 1 3 ? 6.371 -14.492 -9.641 1 98.06 3 VAL B O 1
ATOM 974 N N . THR B 1 4 ? 4.414 -15.586 -9.938 1 98.5 4 THR B N 1
ATOM 975 C CA . THR B 1 4 ? 3.648 -14.391 -10.273 1 98.5 4 THR B CA 1
ATOM 976 C C . THR B 1 4 ? 3.02 -13.781 -9.023 1 98.5 4 THR B C 1
ATOM 978 O O . THR B 1 4 ? 2.486 -14.508 -8.18 1 98.5 4 THR B O 1
ATOM 981 N N . LEU B 1 5 ? 3.156 -12.523 -8.883 1 98.88 5 LEU B N 1
ATOM 982 C CA . LEU B 1 5 ? 2.459 -11.836 -7.801 1 98.88 5 LEU B CA 1
ATOM 983 C C . LEU B 1 5 ? 1.084 -11.359 -8.258 1 98.88 5 LEU B C 1
ATOM 985 O O . LEU B 1 5 ? 0.966 -10.68 -9.273 1 98.88 5 LEU B O 1
ATOM 989 N N . VAL B 1 6 ? 0.071 -11.766 -7.582 1 98.88 6 VAL B N 1
ATOM 990 C CA . VAL B 1 6 ? -1.3 -11.328 -7.832 1 98.88 6 VAL B CA 1
ATOM 991 C C . VAL B 1 6 ? -1.726 -10.328 -6.762 1 98.88 6 VAL B C 1
ATOM 993 O O . VAL B 1 6 ? -1.962 -10.695 -5.613 1 98.88 6 VAL B O 1
ATOM 996 N N . ILE B 1 7 ? -1.83 -9.078 -7.129 1 98.88 7 ILE B N 1
ATOM 997 C CA . ILE B 1 7 ? -2.162 -7.973 -6.23 1 98.88 7 ILE B CA 1
ATOM 998 C C . ILE B 1 7 ? -3.678 -7.793 -6.172 1 98.88 7 ILE B C 1
ATOM 1000 O O . ILE B 1 7 ? -4.293 -7.336 -7.141 1 98.88 7 ILE B O 1
ATOM 1004 N N . VAL B 1 8 ? -4.266 -8.148 -5.086 1 98.75 8 VAL B N 1
ATOM 1005 C CA . VAL B 1 8 ? -5.711 -8.062 -4.906 1 98.75 8 VAL B CA 1
ATOM 1006 C C . VAL B 1 8 ? -6.043 -6.871 -4.008 1 98.75 8 VAL B C 1
ATOM 1008 O O . VAL B 1 8 ? -5.516 -6.754 -2.898 1 98.75 8 VAL B O 1
ATOM 1011 N N . SER B 1 9 ? -6.863 -6.004 -4.453 1 98.56 9 SER B N 1
ATOM 1012 C CA . SER B 1 9 ? -7.289 -4.828 -3.699 1 98.56 9 SER B CA 1
ATOM 1013 C C . SER B 1 9 ? -8.766 -4.527 -3.934 1 98.56 9 SER B C 1
ATOM 1015 O O . SER B 1 9 ? -9.336 -4.953 -4.941 1 98.56 9 SER B O 1
ATOM 1017 N N . HIS B 1 10 ? -9.422 -3.834 -3.043 1 98.12 10 HIS B N 1
ATOM 1018 C CA . HIS B 1 10 ? -10.781 -3.338 -3.217 1 98.12 10 HIS B CA 1
ATOM 1019 C C . HIS B 1 10 ? -10.852 -2.291 -4.324 1 98.12 10 HIS B C 1
ATOM 1021 O O . HIS B 1 10 ? -11.93 -2.006 -4.852 1 98.12 10 HIS B O 1
ATOM 1027 N N . SER B 1 11 ? -9.75 -1.727 -4.625 1 98.31 11 SER B N 1
ATOM 1028 C CA . SER B 1 11 ? -9.648 -0.639 -5.594 1 98.31 11 SER B CA 1
ATOM 1029 C C . SER B 1 11 ? -8.805 -1.049 -6.797 1 98.31 11 SER B C 1
ATOM 1031 O O . SER B 1 11 ? -7.66 -1.471 -6.645 1 98.31 11 SER B O 1
ATOM 1033 N N . ALA B 1 12 ? -9.375 -0.888 -7.988 1 98.19 12 ALA B N 1
ATOM 1034 C CA . ALA B 1 12 ? -8.625 -1.182 -9.211 1 98.19 12 ALA B CA 1
ATOM 1035 C C . ALA B 1 12 ? -7.406 -0.276 -9.336 1 98.19 12 ALA B C 1
ATOM 1037 O O . ALA B 1 12 ? -6.312 -0.74 -9.672 1 98.19 12 ALA B O 1
ATOM 1038 N N . LYS B 1 13 ? -7.594 0.98 -9.062 1 98.19 13 LYS B N 1
ATOM 1039 C CA . LYS B 1 13 ? -6.504 1.941 -9.18 1 98.19 13 LYS B CA 1
ATOM 1040 C C . LYS B 1 13 ? -5.367 1.607 -8.219 1 98.19 13 LYS B C 1
ATOM 1042 O O . LYS B 1 13 ? -4.191 1.684 -8.586 1 98.19 13 LYS B O 1
ATOM 1047 N N . LEU B 1 14 ? -5.711 1.252 -6.992 1 98.75 14 LEU B N 1
ATOM 1048 C CA . LEU B 1 14 ? -4.691 0.89 -6.016 1 98.75 14 LEU B CA 1
ATOM 1049 C C . LEU B 1 14 ? -3.934 -0.358 -6.461 1 98.75 14 LEU B C 1
ATOM 1051 O O . LEU B 1 14 ? -2.701 -0.385 -6.434 1 98.75 14 LEU B O 1
ATOM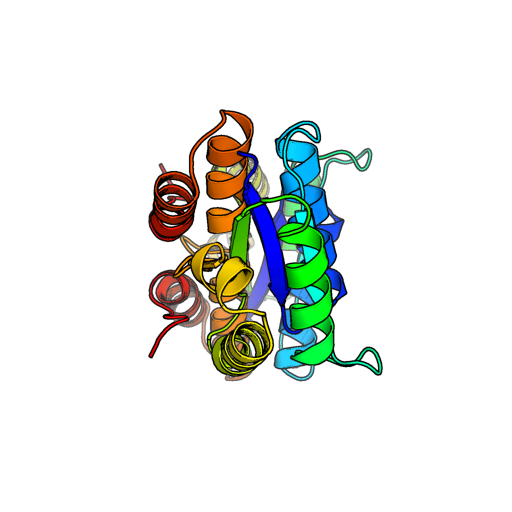 1055 N N . ALA B 1 15 ? -4.688 -1.391 -6.883 1 98.81 15 ALA B N 1
ATOM 1056 C CA . ALA B 1 15 ? -4.035 -2.613 -7.344 1 98.81 15 ALA B CA 1
ATOM 1057 C C . ALA B 1 15 ? -3.07 -2.32 -8.492 1 98.81 15 ALA B C 1
ATOM 1059 O O . ALA B 1 15 ? -1.927 -2.783 -8.484 1 98.81 15 ALA B O 1
ATOM 1060 N N . GLU B 1 16 ? -3.504 -1.552 -9.438 1 98.56 16 GLU B N 1
ATOM 1061 C CA . GLU B 1 16 ? -2.684 -1.192 -10.586 1 98.56 16 GLU B CA 1
ATOM 1062 C C . GLU B 1 16 ? -1.476 -0.361 -10.164 1 98.56 16 GLU B C 1
ATOM 1064 O O . GLU B 1 16 ? -0.376 -0.543 -10.695 1 98.56 16 GLU B O 1
ATOM 1069 N N . GLY B 1 17 ? -1.712 0.575 -9.25 1 98.56 17 GLY B N 1
ATOM 1070 C CA . GLY B 1 17 ? -0.621 1.385 -8.734 1 98.56 17 GLY B CA 1
ATOM 1071 C C . GLY B 1 17 ? 0.469 0.563 -8.07 1 98.56 17 GLY B C 1
ATOM 1072 O O . GLY B 1 17 ? 1.657 0.804 -8.297 1 98.56 17 GLY B O 1
ATOM 1073 N N . VAL B 1 18 ? 0.08 -0.403 -7.25 1 98.81 18 VAL B N 1
ATOM 1074 C CA . VAL B 1 18 ? 1.046 -1.274 -6.59 1 98.81 18 VAL B CA 1
ATOM 1075 C C . VAL B 1 18 ? 1.815 -2.078 -7.637 1 98.81 18 VAL B C 1
ATOM 1077 O O . VAL B 1 18 ? 3.045 -2.148 -7.594 1 98.81 18 VAL B O 1
ATOM 1080 N N . ALA B 1 19 ? 1.116 -2.678 -8.578 1 98.69 19 ALA B N 1
ATOM 1081 C CA . ALA B 1 19 ? 1.747 -3.514 -9.602 1 98.69 19 ALA B CA 1
ATOM 1082 C C . ALA B 1 19 ? 2.736 -2.707 -10.438 1 98.69 19 ALA B C 1
ATOM 1084 O O . ALA B 1 19 ? 3.855 -3.158 -10.695 1 98.69 19 ALA B O 1
ATOM 1085 N N . GLU B 1 20 ? 2.312 -1.532 -10.852 1 98 20 GLU B N 1
ATOM 1086 C CA . GLU B 1 20 ? 3.191 -0.694 -11.664 1 98 20 GLU B CA 1
ATOM 1087 C C . GLU B 1 20 ? 4.438 -0.283 -10.883 1 98 20 GLU B C 1
ATOM 1089 O O . GLU B 1 20 ? 5.551 -0.337 -11.406 1 98 20 GLU B O 1
ATOM 1094 N N . PHE B 1 21 ? 4.289 0.167 -9.688 1 98.31 21 PHE B N 1
ATOM 1095 C CA . PHE B 1 21 ? 5.387 0.585 -8.82 1 98.31 21 PHE B CA 1
ATOM 1096 C C . PHE B 1 21 ? 6.398 -0.544 -8.648 1 98.31 21 PHE B C 1
ATOM 1098 O O . PHE B 1 21 ? 7.586 -0.372 -8.93 1 98.31 21 PHE B O 1
ATOM 1105 N N . VAL B 1 22 ? 5.883 -1.71 -8.258 1 97.94 22 VAL B N 1
ATOM 1106 C CA . VAL B 1 22 ? 6.73 -2.867 -7.984 1 97.94 22 VAL B CA 1
ATOM 1107 C C . VAL B 1 22 ? 7.379 -3.35 -9.281 1 97.94 22 VAL B C 1
ATOM 1109 O O . VAL B 1 22 ? 8.555 -3.711 -9.297 1 97.94 22 VAL B O 1
ATOM 1112 N N . GLY B 1 23 ? 6.621 -3.393 -10.328 1 97.62 23 GLY B N 1
ATOM 1113 C CA . GLY B 1 23 ? 7.168 -3.754 -11.625 1 97.62 23 GLY B CA 1
ATOM 1114 C C . GLY B 1 23 ? 8.32 -2.865 -12.055 1 97.62 23 GLY B C 1
ATOM 1115 O O . GLY B 1 23 ? 9.359 -3.359 -12.508 1 97.62 23 GLY B O 1
ATOM 1116 N N . GLN B 1 24 ? 8.172 -1.576 -11.914 1 95.94 24 GLN B N 1
ATOM 1117 C CA . GLN B 1 24 ? 9.211 -0.621 -12.297 1 95.94 24 GLN B CA 1
ATOM 1118 C C . GLN B 1 24 ? 10.422 -0.73 -11.383 1 95.94 24 GLN B C 1
ATOM 1120 O O . GLN B 1 24 ? 11.562 -0.63 -11.844 1 95.94 24 GLN B O 1
ATOM 1125 N N . MET B 1 25 ? 10.117 -0.923 -10.086 1 94.5 25 MET B N 1
ATOM 1126 C CA . MET B 1 25 ? 11.203 -1.025 -9.125 1 94.5 25 MET B CA 1
ATOM 1127 C C . MET B 1 25 ? 12.07 -2.25 -9.406 1 94.5 25 MET B C 1
ATOM 1129 O O . MET B 1 25 ? 13.242 -2.287 -9.023 1 94.5 25 MET B O 1
ATOM 1133 N N . ASN B 1 26 ? 11.516 -3.213 -10.055 1 94.44 26 ASN B N 1
ATOM 1134 C CA . ASN B 1 26 ? 12.234 -4.453 -10.336 1 94.44 26 ASN B CA 1
ATOM 1135 C C . ASN B 1 26 ? 12.586 -4.57 -11.812 1 94.44 26 ASN B C 1
ATOM 1137 O O . ASN B 1 26 ? 12.828 -5.668 -12.312 1 94.44 26 ASN B O 1
ATOM 1141 N N . ALA B 1 27 ? 12.516 -3.555 -12.539 1 92.81 27 ALA B N 1
ATOM 1142 C CA . ALA B 1 27 ? 12.883 -3.451 -13.945 1 92.81 27 ALA B CA 1
ATOM 1143 C C . ALA B 1 27 ? 12.125 -4.48 -14.789 1 92.81 27 ALA B C 1
ATOM 1145 O O . ALA B 1 27 ? 12.68 -5.055 -15.727 1 92.81 27 ALA B O 1
ATOM 1146 N N . GLY B 1 28 ? 10.906 -4.762 -14.359 1 93.25 28 GLY B N 1
ATOM 1147 C CA . GLY B 1 28 ? 10.039 -5.648 -15.125 1 93.25 28 GLY B CA 1
ATOM 1148 C C . GLY B 1 28 ? 10.438 -7.109 -15.016 1 93.25 28 GLY B C 1
ATOM 1149 O O . GLY B 1 28 ? 10.031 -7.93 -15.844 1 93.25 28 GLY B O 1
ATOM 1150 N N . GLN B 1 29 ? 11.172 -7.516 -14.016 1 94.88 29 GLN B N 1
ATOM 1151 C CA . GLN B 1 29 ? 11.719 -8.859 -13.898 1 94.88 29 GLN B CA 1
ATOM 1152 C C . GLN B 1 29 ? 10.734 -9.797 -13.211 1 94.88 29 GLN B C 1
ATOM 1154 O O . GLN B 1 29 ? 10.969 -11.008 -13.133 1 94.88 29 GLN B O 1
ATOM 1159 N N . VAL B 1 30 ? 9.641 -9.297 -12.727 1 96.69 30 VAL B N 1
ATOM 1160 C CA . VAL B 1 30 ? 8.648 -10.117 -12.047 1 96.69 30 VAL B CA 1
ATOM 1161 C C . VAL B 1 30 ? 7.301 -10 -12.758 1 96.69 30 VAL B C 1
ATOM 1163 O O . VAL B 1 30 ? 6.941 -8.922 -13.242 1 96.69 30 VAL B O 1
ATOM 1166 N N . GLU B 1 31 ? 6.598 -11.094 -12.875 1 96.88 31 GLU B N 1
ATOM 1167 C CA . GLU B 1 31 ? 5.238 -11.07 -13.422 1 96.88 31 GLU B CA 1
ATOM 1168 C C . GLU B 1 31 ? 4.23 -10.633 -12.359 1 96.88 31 GLU B C 1
ATOM 1170 O O . GLU B 1 31 ? 4.246 -11.133 -11.234 1 96.88 31 GLU B O 1
ATOM 1175 N N . LEU B 1 32 ? 3.412 -9.711 -12.766 1 98.38 32 LEU B N 1
ATOM 1176 C CA . LEU B 1 32 ? 2.424 -9.141 -11.852 1 98.38 32 LEU B CA 1
ATOM 1177 C C . LEU B 1 32 ? 1.031 -9.172 -12.477 1 98.38 32 LEU B C 1
ATOM 1179 O O . LEU B 1 32 ? 0.875 -8.914 -13.672 1 98.38 32 LEU B O 1
ATOM 1183 N N . GLU B 1 33 ? 0.073 -9.484 -11.688 1 98.5 33 GLU B N 1
ATOM 1184 C CA . GLU B 1 33 ? -1.342 -9.328 -12.008 1 98.5 33 GLU B CA 1
ATOM 1185 C C . GLU B 1 33 ? -2.043 -8.422 -11 1 98.5 33 GLU B C 1
ATOM 1187 O O . GLU B 1 33 ? -1.99 -8.664 -9.797 1 98.5 33 GLU B O 1
ATOM 1192 N N . ALA B 1 34 ? -2.637 -7.383 -11.477 1 98.81 34 ALA B N 1
ATOM 1193 C CA . ALA B 1 34 ? -3.428 -6.492 -10.625 1 98.81 34 ALA B CA 1
ATOM 1194 C C . ALA B 1 34 ? -4.914 -6.812 -10.734 1 98.81 34 ALA B C 1
ATOM 1196 O O . ALA B 1 34 ? -5.473 -6.84 -11.836 1 98.81 34 ALA B O 1
ATOM 1197 N N . VAL B 1 35 ? -5.508 -7.078 -9.648 1 98.62 35 VAL B N 1
ATOM 1198 C CA . VAL B 1 35 ? -6.938 -7.371 -9.586 1 98.62 35 VAL B CA 1
ATOM 1199 C C . VAL B 1 35 ? -7.598 -6.492 -8.523 1 98.62 35 VAL B C 1
ATOM 1201 O O . VAL B 1 35 ? -7.395 -6.691 -7.328 1 98.62 35 VAL B O 1
ATOM 1204 N N . GLY B 1 36 ? -8.344 -5.566 -8.977 1 98 36 GLY B N 1
ATOM 1205 C CA . GLY B 1 36 ? -9.016 -4.68 -8.039 1 98 36 GLY B CA 1
ATOM 1206 C C . GLY B 1 36 ? -10.414 -4.301 -8.477 1 98 36 GLY B C 1
ATOM 1207 O O . GLY B 1 36 ? -10.695 -4.211 -9.672 1 98 36 GLY B O 1
ATOM 1208 N N . GLY B 1 37 ? -11.273 -4.066 -7.453 1 97.19 37 GLY B N 1
ATOM 1209 C CA . GLY B 1 37 ? -12.617 -3.592 -7.727 1 97.19 37 GLY B CA 1
ATOM 1210 C C . GLY B 1 37 ? -13.586 -4.707 -8.062 1 97.19 37 GLY B C 1
ATOM 1211 O O . GLY B 1 37 ? -13.18 -5.863 -8.219 1 97.19 37 GLY B O 1
ATOM 1212 N N . THR B 1 38 ? -14.82 -4.359 -8.102 1 95.81 38 THR B N 1
ATOM 1213 C CA . THR B 1 38 ? -15.875 -5.277 -8.531 1 95.81 38 THR B CA 1
ATOM 1214 C C . THR B 1 38 ? -15.945 -5.34 -10.055 1 95.81 38 THR B C 1
ATOM 1216 O O . THR B 1 38 ? -15.227 -4.621 -10.75 1 95.81 38 THR B O 1
ATOM 1219 N N . ASP B 1 39 ? -16.812 -6.23 -10.492 1 92.62 39 ASP B N 1
ATOM 1220 C CA . ASP B 1 39 ? -16.969 -6.414 -11.938 1 92.62 39 ASP B CA 1
ATOM 1221 C C . ASP B 1 39 ? -17.531 -5.156 -12.594 1 92.62 39 ASP B C 1
ATOM 1223 O O . ASP B 1 39 ? -17.281 -4.906 -13.773 1 92.62 39 ASP B O 1
ATOM 1227 N N . ASP B 1 40 ? -18.188 -4.277 -11.82 1 93.25 40 ASP B N 1
ATOM 1228 C CA . ASP B 1 40 ? -18.766 -3.055 -12.352 1 93.25 40 ASP B CA 1
ATOM 1229 C C . ASP B 1 40 ? -17.859 -1.857 -12.125 1 93.25 40 ASP B C 1
ATOM 1231 O O . ASP B 1 40 ? -18.25 -0.712 -12.359 1 93.25 40 ASP B O 1
ATOM 1235 N N . GLY B 1 41 ? -16.688 -2.07 -11.562 1 90.75 41 GLY B N 1
ATOM 1236 C CA . GLY B 1 41 ? -15.68 -1.025 -11.438 1 90.75 41 GLY B CA 1
ATOM 1237 C C . GLY B 1 41 ? -15.789 -0.253 -10.133 1 90.75 41 GLY B C 1
ATOM 1238 O O . GLY B 1 41 ? -15.172 0.802 -9.984 1 90.75 41 GLY B O 1
ATOM 1239 N N . LEU B 1 42 ? -16.609 -0.759 -9.234 1 95 42 LEU B N 1
ATOM 1240 C CA . LEU B 1 42 ? -16.781 -0.127 -7.93 1 95 42 LEU B CA 1
ATOM 1241 C C . LEU B 1 42 ? -15.789 -0.694 -6.918 1 95 42 LEU B C 1
ATOM 1243 O O . LEU B 1 42 ? -15.062 -1.641 -7.219 1 95 42 LEU B O 1
ATOM 1247 N N . LEU B 1 43 ? -15.695 -0.035 -5.766 1 97 43 LEU B N 1
ATOM 1248 C CA . LEU B 1 43 ? -14.859 -0.557 -4.688 1 97 43 LEU B CA 1
ATOM 1249 C C . LEU B 1 43 ? -15.336 -1.94 -4.254 1 97 43 LEU B C 1
ATOM 1251 O O . LEU B 1 43 ? -16.531 -2.18 -4.137 1 97 43 LEU B O 1
ATOM 1255 N N . GLY B 1 44 ? -14.438 -2.82 -4.094 1 96.81 44 GLY B N 1
ATOM 1256 C CA . GLY B 1 44 ? -14.711 -4.199 -3.719 1 96.81 44 GLY B CA 1
ATOM 1257 C C . GLY B 1 44 ? -13.758 -5.188 -4.363 1 96.81 44 GLY B C 1
ATOM 1258 O O . GLY B 1 44 ? -12.727 -4.797 -4.918 1 96.81 44 GLY B O 1
ATOM 1259 N N . THR B 1 45 ? -14.055 -6.465 -4.156 1 97.25 45 THR B N 1
ATOM 1260 C CA . THR B 1 45 ? -13.281 -7.543 -4.762 1 97.25 45 THR B CA 1
ATOM 1261 C C . THR B 1 45 ? -14.195 -8.539 -5.461 1 97.25 45 THR B C 1
ATOM 1263 O O . THR B 1 45 ? -15.383 -8.633 -5.148 1 97.25 45 THR B O 1
ATOM 1266 N N . SER B 1 46 ? -13.688 -9.172 -6.414 1 97.69 46 SER B N 1
ATOM 1267 C CA . SER B 1 46 ? -14.43 -10.172 -7.184 1 97.69 46 SER B CA 1
ATOM 1268 C C . SER B 1 46 ? -13.68 -11.508 -7.219 1 97.69 46 SER B C 1
ATOM 1270 O O . SER B 1 46 ? -12.586 -11.594 -7.777 1 97.69 46 SER B O 1
ATOM 1272 N N . ALA B 1 47 ? -14.359 -12.539 -6.668 1 97.5 47 ALA B N 1
ATOM 1273 C CA . ALA B 1 47 ? -13.758 -13.867 -6.68 1 97.5 47 ALA B CA 1
ATOM 1274 C C . ALA B 1 47 ? -13.5 -14.336 -8.102 1 97.5 47 ALA B C 1
ATOM 1276 O O . ALA B 1 47 ? -12.484 -14.992 -8.375 1 97.5 47 ALA B O 1
ATOM 1277 N N . THR B 1 48 ? -14.383 -13.984 -9.023 1 97.62 48 THR B N 1
ATOM 1278 C CA . THR B 1 48 ? -14.266 -14.422 -10.406 1 97.62 48 THR B CA 1
ATOM 1279 C C . THR B 1 48 ? -13.055 -13.773 -11.078 1 97.62 48 THR B C 1
ATOM 1281 O O . THR B 1 48 ? -12.32 -14.43 -11.82 1 97.62 48 THR B O 1
ATOM 1284 N N . ARG B 1 49 ? -12.82 -12.523 -10.852 1 98.06 49 ARG B N 1
ATOM 1285 C CA . ARG B 1 49 ? -11.672 -11.828 -11.414 1 98.06 49 ARG B CA 1
AT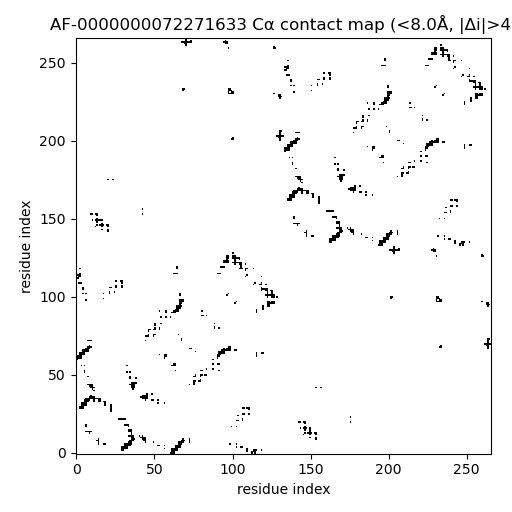OM 1286 C C . ARG B 1 49 ? -10.367 -12.352 -10.812 1 98.06 49 ARG B C 1
ATOM 1288 O O . ARG B 1 49 ? -9.375 -12.516 -11.523 1 98.06 49 ARG B O 1
ATOM 1295 N N . ILE B 1 50 ? -10.398 -12.562 -9.477 1 98.69 50 ILE B N 1
ATOM 1296 C CA . ILE B 1 50 ? -9.227 -13.141 -8.82 1 98.69 50 ILE B CA 1
ATOM 1297 C C . ILE B 1 50 ? -8.938 -14.523 -9.398 1 98.69 50 ILE B C 1
ATOM 1299 O O . ILE B 1 50 ? -7.785 -14.852 -9.703 1 98.69 50 ILE B O 1
ATOM 1303 N N . HIS B 1 51 ? -9.984 -15.305 -9.578 1 98.56 51 HIS B N 1
ATOM 1304 C CA . HIS B 1 51 ? -9.844 -16.641 -10.148 1 98.56 51 HIS B CA 1
ATOM 1305 C C . HIS B 1 51 ? -9.188 -16.578 -11.523 1 98.56 51 HIS B C 1
ATOM 1307 O O . HIS B 1 51 ? -8.273 -17.359 -11.812 1 98.56 51 HIS B O 1
ATOM 1313 N N . ALA B 1 52 ? -9.664 -15.719 -12.359 1 98.44 52 ALA B N 1
ATOM 1314 C CA . ALA B 1 52 ? -9.117 -15.586 -13.711 1 98.44 52 ALA B CA 1
ATOM 1315 C C . ALA B 1 52 ? -7.633 -15.25 -13.672 1 98.44 52 ALA B C 1
ATOM 1317 O O . ALA B 1 52 ? -6.844 -15.797 -14.445 1 98.44 52 ALA B O 1
ATOM 1318 N N . ALA B 1 53 ? -7.23 -14.352 -12.82 1 98.62 53 ALA B N 1
ATOM 1319 C CA . ALA B 1 53 ? -5.828 -13.977 -12.672 1 98.62 53 ALA B CA 1
ATOM 1320 C C . ALA B 1 53 ? -4.988 -15.164 -12.211 1 98.62 53 ALA B C 1
ATOM 1322 O O . ALA B 1 53 ? -3.879 -15.383 -12.711 1 98.62 53 ALA B O 1
ATOM 1323 N N . LEU B 1 54 ? -5.504 -15.906 -11.25 1 98.62 54 LEU B N 1
ATOM 1324 C CA . LEU B 1 54 ? -4.785 -17.062 -10.734 1 98.62 54 LEU B CA 1
ATOM 1325 C C . LEU B 1 54 ? -4.641 -18.141 -11.812 1 98.62 54 LEU B C 1
ATOM 1327 O O . LEU B 1 54 ? -3.602 -18.797 -11.898 1 98.62 54 LEU B O 1
ATOM 1331 N N . GLU B 1 55 ? -5.688 -18.297 -12.609 1 98.31 55 GLU B N 1
ATOM 1332 C CA . GLU B 1 55 ? -5.598 -19.219 -13.727 1 98.31 55 GLU B CA 1
ATOM 1333 C C . GLU B 1 55 ? -4.457 -18.844 -14.672 1 98.31 55 GLU B C 1
ATOM 1335 O O . GLU B 1 55 ? -3.678 -19.703 -15.086 1 98.31 55 GLU B O 1
ATOM 1340 N N . ARG B 1 56 ? -4.418 -17.609 -14.984 1 97.94 56 ARG B N 1
ATOM 1341 C CA . ARG B 1 56 ? -3.35 -17.141 -15.859 1 97.94 56 ARG B CA 1
ATOM 1342 C C . ARG B 1 56 ? -1.983 -17.328 -15.211 1 97.94 56 ARG B C 1
ATOM 1344 O O . ARG B 1 56 ? -1.038 -17.781 -15.852 1 97.94 56 ARG B O 1
ATOM 1351 N N . ALA B 1 57 ? -1.88 -17.031 -13.922 1 97.88 57 ALA B N 1
ATOM 1352 C CA . ALA B 1 57 ? -0.608 -17.062 -13.203 1 97.88 57 ALA B CA 1
ATOM 1353 C C . ALA B 1 57 ? -0.093 -18.484 -13.07 1 97.88 57 ALA B C 1
ATOM 1355 O O . ALA B 1 57 ? 1.117 -18.719 -13 1 97.88 57 ALA B O 1
ATOM 1356 N N . THR B 1 58 ? -0.946 -19.438 -13.031 1 97.31 58 THR B N 1
ATOM 1357 C CA . THR B 1 58 ? -0.545 -20.812 -12.75 1 97.31 58 THR B CA 1
ATOM 1358 C C . THR B 1 58 ? -0.527 -21.641 -14.031 1 97.31 58 THR B C 1
ATOM 1360 O O . THR B 1 58 ? -0.372 -22.859 -13.977 1 97.31 58 THR B O 1
ATOM 1363 N N . GLN B 1 59 ? -0.736 -20.906 -15.086 1 92.5 59 GLN B N 1
ATOM 1364 C CA . GLN B 1 59 ? -0.63 -21.609 -16.359 1 92.5 59 GLN B CA 1
ATOM 1365 C C . GLN B 1 59 ? 0.767 -22.203 -16.547 1 92.5 59 GLN B C 1
ATOM 1367 O O . GLN B 1 59 ? 1.751 -21.641 -16.062 1 92.5 59 GLN B O 1
ATOM 1372 N N . ALA B 1 60 ? 0.877 -23.312 -17.219 1 91 60 ALA B N 1
ATOM 1373 C CA . ALA B 1 60 ? 2.129 -23.953 -17.609 1 91 60 ALA B CA 1
ATOM 1374 C C . ALA B 1 60 ? 3.029 -24.172 -16.391 1 91 60 ALA B C 1
ATOM 1376 O O . ALA B 1 60 ? 4.238 -23.953 -16.469 1 91 60 ALA B O 1
ATOM 1377 N N . GLY B 1 61 ? 2.467 -24.391 -15.234 1 92.06 61 GLY B N 1
ATOM 1378 C CA . GLY B 1 61 ? 3.221 -24.781 -14.055 1 92.06 61 GLY B CA 1
ATOM 1379 C C . GLY B 1 61 ? 3.689 -23.594 -13.227 1 92.06 61 GLY B C 1
ATOM 1380 O O . GLY B 1 61 ? 4.477 -23.766 -12.289 1 92.06 61 GLY B O 1
ATOM 1381 N N . GLY B 1 62 ? 3.234 -22.453 -13.539 1 96.19 62 GLY B N 1
ATOM 1382 C CA . GLY B 1 62 ? 3.59 -21.266 -12.766 1 96.19 62 GLY B CA 1
ATOM 1383 C C . GLY B 1 62 ? 3.025 -21.281 -11.359 1 96.19 62 GLY B C 1
ATOM 1384 O O . GLY B 1 62 ? 2.117 -22.062 -11.062 1 96.19 62 GLY B O 1
ATOM 1385 N N . GLU B 1 63 ? 3.617 -20.516 -10.461 1 98.44 63 GLU B N 1
ATOM 1386 C CA . GLU B 1 63 ? 3.143 -20.328 -9.094 1 98.44 63 GLU B CA 1
ATOM 1387 C C . GLU B 1 63 ? 2.688 -18.875 -8.867 1 98.44 63 GLU B C 1
ATOM 1389 O O . GLU B 1 63 ? 3.062 -17.984 -9.625 1 98.44 63 GLU B O 1
ATOM 1394 N N . ALA B 1 64 ? 1.817 -18.781 -7.863 1 98.81 64 ALA B N 1
ATOM 1395 C CA . ALA B 1 64 ? 1.276 -17.453 -7.617 1 98.81 64 ALA B CA 1
ATOM 1396 C C . ALA B 1 64 ? 1.269 -17.125 -6.129 1 98.81 64 ALA B C 1
ATOM 1398 O O . ALA B 1 64 ? 0.953 -17.984 -5.301 1 98.81 64 ALA B O 1
ATOM 1399 N N . LEU B 1 65 ? 1.693 -15.945 -5.805 1 98.88 65 LEU B N 1
ATOM 1400 C CA . LEU B 1 65 ? 1.487 -15.383 -4.473 1 98.88 65 LEU B CA 1
ATOM 1401 C C . LEU B 1 65 ? 0.439 -14.273 -4.508 1 98.88 65 LEU B C 1
ATOM 1403 O O . LEU B 1 65 ? 0.566 -13.312 -5.277 1 98.88 65 LEU B O 1
ATOM 1407 N N . VAL B 1 66 ? -0.601 -14.43 -3.719 1 98.81 66 VAL B N 1
ATOM 1408 C CA . VAL B 1 66 ? -1.656 -13.43 -3.617 1 98.81 66 VAL B CA 1
ATOM 1409 C C . VAL B 1 66 ? -1.356 -12.477 -2.461 1 98.81 66 VAL B C 1
ATOM 1411 O O . VAL B 1 66 ? -1.135 -12.914 -1.33 1 98.81 66 VAL B O 1
ATOM 1414 N N . LEU B 1 67 ? -1.243 -11.219 -2.742 1 98.69 67 LEU B N 1
ATOM 1415 C CA . LEU B 1 67 ? -1.14 -10.164 -1.739 1 98.69 67 LEU B CA 1
ATOM 1416 C C . LEU B 1 67 ? -2.412 -9.32 -1.701 1 98.69 67 LEU B C 1
ATOM 1418 O O . LEU B 1 67 ? -2.918 -8.906 -2.746 1 98.69 67 LEU B O 1
ATOM 1422 N N . MET B 1 68 ? -2.936 -9.047 -0.5 1 98.31 68 MET B N 1
ATOM 1423 C CA . MET B 1 68 ? -4.23 -8.391 -0.333 1 98.31 68 MET B CA 1
ATOM 1424 C C . MET B 1 68 ? -4.082 -7.094 0.459 1 98.31 68 MET B C 1
ATOM 1426 O O . MET B 1 68 ? -3.205 -6.98 1.315 1 98.31 68 MET B O 1
ATOM 1430 N N . ASP B 1 69 ? -4.938 -6.16 0.225 1 97.5 69 ASP B N 1
ATOM 1431 C CA . ASP B 1 69 ? -4.887 -4.887 0.937 1 97.5 69 ASP B CA 1
ATOM 1432 C C . ASP B 1 69 ? -5.504 -5.008 2.328 1 97.5 69 ASP B C 1
ATOM 1434 O O . ASP B 1 69 ? -4.875 -4.66 3.326 1 97.5 69 ASP B O 1
ATOM 1438 N N . LEU B 1 70 ? -6.691 -5.504 2.439 1 95.81 70 LEU B N 1
ATOM 1439 C CA . LEU B 1 70 ? -7.406 -5.645 3.703 1 95.81 70 LEU B CA 1
ATOM 1440 C C . LEU B 1 70 ? -7.883 -7.082 3.9 1 95.81 70 LEU B C 1
ATOM 1442 O O . LEU B 1 70 ? -8.039 -7.828 2.932 1 95.81 70 LEU B O 1
ATOM 1446 N N . GLY B 1 71 ? -8.109 -7.387 5.129 1 94.31 71 GLY B N 1
ATOM 1447 C CA . GLY B 1 71 ? -8.523 -8.734 5.48 1 94.31 71 GLY B CA 1
ATOM 1448 C C . GLY B 1 71 ? -9.828 -9.141 4.828 1 94.31 71 GLY B C 1
ATOM 1449 O O . GLY B 1 71 ? -10.078 -10.336 4.617 1 94.31 71 GLY B O 1
ATOM 1450 N N . SER B 1 72 ? -10.648 -8.203 4.473 1 93.75 72 SER B N 1
ATOM 1451 C CA . SER B 1 72 ? -11.953 -8.523 3.895 1 93.75 72 SER B CA 1
ATOM 1452 C C . SER B 1 72 ? -11.805 -9.141 2.508 1 93.75 72 SER B C 1
ATOM 1454 O O . SER B 1 72 ? -12.75 -9.734 1.983 1 93.75 72 SER B O 1
ATOM 1456 N N . ALA B 1 73 ? -10.68 -8.945 1.922 1 95.19 73 ALA B N 1
ATOM 1457 C CA . ALA B 1 73 ? -10.43 -9.508 0.596 1 95.19 73 ALA B CA 1
ATOM 1458 C C . ALA B 1 73 ? -10.148 -11 0.679 1 95.19 73 ALA B C 1
ATOM 1460 O O . ALA B 1 73 ? -10.156 -11.703 -0.338 1 95.19 73 ALA B O 1
ATOM 1461 N N . ARG B 1 74 ? -9.875 -11.5 1.831 1 95.69 74 ARG B N 1
ATOM 1462 C CA . ARG B 1 74 ? -9.406 -12.867 1.998 1 95.69 74 ARG B CA 1
ATOM 1463 C C . ARG B 1 74 ? -10.477 -13.867 1.582 1 95.69 74 ARG B C 1
ATOM 1465 O O . ARG B 1 74 ? -10.195 -14.828 0.861 1 95.69 74 ARG B O 1
ATOM 1472 N N . LEU B 1 75 ? -11.68 -13.68 2 1 94.31 75 LEU B N 1
ATOM 1473 C CA . LEU B 1 75 ? -12.75 -14.617 1.67 1 94.31 75 LEU B CA 1
ATOM 1474 C C . LEU B 1 75 ? -12.867 -14.797 0.161 1 94.31 75 LEU B C 1
ATOM 1476 O O . LEU B 1 75 ? -12.945 -15.93 -0.33 1 94.31 75 LEU B O 1
ATOM 1480 N N . ARG B 1 76 ? -12.859 -13.703 -0.566 1 96.44 76 ARG B N 1
ATOM 1481 C CA . ARG B 1 76 ? -12.992 -13.781 -2.018 1 96.44 76 ARG B CA 1
ATOM 1482 C C . ARG B 1 76 ? -11.773 -14.438 -2.648 1 96.44 76 ARG B C 1
ATOM 1484 O O . ARG B 1 76 ? -11.891 -15.156 -3.641 1 96.44 76 ARG B O 1
ATOM 1491 N N . SER B 1 77 ? -10.617 -14.172 -2.1 1 98 77 SER B N 1
ATOM 1492 C CA . SER B 1 77 ? -9.398 -14.82 -2.58 1 98 77 SER B CA 1
ATOM 1493 C C . SER B 1 77 ? -9.453 -16.328 -2.338 1 98 77 SER B C 1
ATOM 1495 O O . SER B 1 77 ? -9.078 -17.109 -3.213 1 98 77 SER B O 1
ATOM 1497 N N . GLU B 1 78 ? -9.953 -16.688 -1.181 1 97.62 78 GLU B N 1
ATOM 1498 C CA . GLU B 1 78 ? -10.086 -18.109 -0.858 1 97.62 78 GLU B CA 1
ATOM 1499 C C . GLU B 1 78 ? -11.117 -18.781 -1.759 1 97.62 78 GLU B C 1
ATOM 1501 O O . GLU B 1 78 ? -10.906 -19.922 -2.209 1 97.62 78 GLU B O 1
ATOM 1506 N N . LEU B 1 79 ? -12.219 -18.141 -1.993 1 97.44 79 LEU B N 1
ATOM 1507 C CA . LEU B 1 79 ? -13.219 -18.672 -2.914 1 97.44 79 LEU B CA 1
ATOM 1508 C C . LEU B 1 79 ? -12.617 -18.875 -4.305 1 97.44 79 LEU B C 1
ATOM 1510 O O . LEU B 1 79 ? -12.883 -19.906 -4.949 1 97.44 79 LEU B O 1
ATOM 1514 N N . ALA B 1 80 ? -11.875 -17.906 -4.758 1 98.19 80 ALA B N 1
ATOM 1515 C CA . ALA B 1 80 ? -11.195 -18.016 -6.047 1 98.19 80 ALA B CA 1
ATOM 1516 C C . ALA B 1 80 ? -10.281 -19.234 -6.09 1 98.19 80 ALA B C 1
ATOM 1518 O O . ALA B 1 80 ? -10.219 -19.922 -7.102 1 98.19 80 ALA B O 1
ATOM 1519 N N . LEU B 1 81 ? -9.539 -19.469 -4.996 1 97.75 81 LEU B N 1
ATOM 1520 C CA . LEU B 1 81 ? -8.656 -20.625 -4.887 1 97.75 81 LEU B CA 1
ATOM 1521 C C . LEU B 1 81 ? -9.445 -21.938 -5.004 1 97.75 81 LEU B C 1
ATOM 1523 O O . LEU B 1 81 ? -9.008 -22.875 -5.664 1 97.75 81 LEU B O 1
ATOM 1527 N N . ASP B 1 82 ? -10.586 -21.953 -4.359 1 97.38 82 ASP B N 1
ATOM 1528 C CA . ASP B 1 82 ? -11.406 -23.156 -4.34 1 97.38 82 ASP B CA 1
ATOM 1529 C C . ASP B 1 82 ? -11.914 -23.5 -5.738 1 97.38 82 ASP B C 1
ATOM 1531 O O . ASP B 1 82 ? -12.266 -24.641 -6.008 1 97.38 82 ASP B O 1
ATOM 1535 N N . LEU B 1 83 ? -11.961 -22.516 -6.578 1 97.44 83 LEU B N 1
ATOM 1536 C CA . LEU B 1 83 ? -12.469 -22.703 -7.934 1 97.44 83 LEU B CA 1
ATOM 1537 C C . LEU B 1 83 ? -11.375 -23.25 -8.852 1 97.44 83 LEU B C 1
ATOM 1539 O O . LEU B 1 83 ? -11.656 -23.656 -9.977 1 97.44 83 LEU B O 1
ATOM 1543 N N . LEU B 1 84 ? -10.133 -23.266 -8.398 1 97.94 84 LEU B N 1
ATOM 1544 C CA . LEU B 1 84 ? -9.023 -23.781 -9.18 1 97.94 84 LEU B CA 1
ATOM 1545 C C . LEU B 1 84 ? -9 -25.312 -9.125 1 97.94 84 LEU B C 1
ATOM 1547 O O . LEU B 1 84 ? -9.5 -25.906 -8.172 1 97.94 84 LEU B O 1
ATOM 1551 N N . ARG B 1 85 ? -8.422 -25.844 -10.234 1 96.88 85 ARG B N 1
ATOM 1552 C CA . ARG B 1 85 ? -8.102 -27.266 -10.156 1 96.88 85 ARG B CA 1
ATOM 1553 C C . ARG B 1 85 ? -7.066 -27.531 -9.07 1 96.88 85 ARG B C 1
ATOM 1555 O O . ARG B 1 85 ? -6.219 -26.688 -8.789 1 96.88 85 ARG B O 1
ATOM 1562 N N . GLU B 1 86 ? -7.141 -28.672 -8.461 1 96.25 86 GLU B N 1
ATOM 1563 C CA . GLU B 1 86 ? -6.266 -29.031 -7.348 1 96.25 86 GLU B CA 1
ATOM 1564 C C . GLU B 1 86 ? -4.797 -28.812 -7.703 1 96.25 86 GLU B C 1
ATOM 1566 O O . GLU B 1 86 ? -4.023 -28.312 -6.891 1 96.25 86 GLU B O 1
ATOM 1571 N N . GLU B 1 87 ? -4.402 -29.188 -8.914 1 96.06 87 GLU B N 1
ATOM 1572 C CA . GLU B 1 87 ? -3.012 -29.094 -9.352 1 96.06 87 GLU B CA 1
ATOM 1573 C C . GLU B 1 87 ? -2.547 -27.641 -9.375 1 96.06 87 GLU B C 1
ATOM 1575 O O . GLU B 1 87 ? -1.355 -27.359 -9.234 1 96.06 87 GLU B O 1
ATOM 1580 N N . GLN B 1 88 ? -3.461 -26.719 -9.609 1 97.25 88 GLN B N 1
ATOM 1581 C CA . GLN B 1 88 ? -3.152 -25.297 -9.594 1 97.25 88 GLN B CA 1
ATOM 1582 C C . GLN B 1 88 ? -3.211 -24.734 -8.18 1 97.25 88 GLN B C 1
ATOM 1584 O O . GLN B 1 88 ? -2.369 -23.906 -7.793 1 97.25 88 GLN B O 1
ATOM 1589 N N . ARG B 1 89 ? -4.191 -25.172 -7.426 1 97.44 89 ARG B N 1
ATOM 1590 C CA . ARG B 1 89 ? -4.457 -24.641 -6.09 1 97.44 89 ARG B CA 1
ATOM 1591 C C . ARG B 1 89 ? -3.24 -24.812 -5.188 1 97.44 89 ARG B C 1
ATOM 1593 O O . ARG B 1 89 ? -2.924 -23.922 -4.395 1 97.44 89 ARG B O 1
ATOM 1600 N N . VAL B 1 90 ? -2.521 -25.922 -5.297 1 97 90 VAL B N 1
ATOM 1601 C CA . VAL B 1 90 ? -1.393 -26.219 -4.43 1 97 90 VAL B CA 1
ATOM 1602 C C . VAL B 1 90 ? -0.21 -25.328 -4.773 1 97 90 VAL B C 1
ATOM 1604 O O . VAL B 1 90 ? 0.787 -25.297 -4.047 1 97 90 VAL B O 1
ATOM 1607 N N . ARG B 1 91 ? -0.285 -24.578 -5.867 1 98.06 91 ARG B N 1
ATOM 1608 C CA . ARG B 1 91 ? 0.792 -23.719 -6.324 1 98.06 91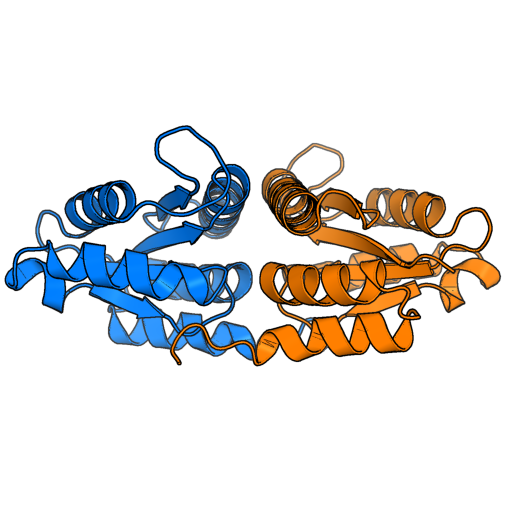 ARG B CA 1
ATOM 1609 C C . ARG B 1 91 ? 0.461 -22.25 -6.059 1 98.06 91 ARG B C 1
ATOM 1611 O O . ARG B 1 91 ? 1.072 -21.344 -6.641 1 98.06 91 ARG B O 1
ATOM 1618 N N . VAL B 1 92 ? -0.503 -22.016 -5.25 1 98.69 92 VAL B N 1
ATOM 1619 C CA . VAL B 1 92 ? -0.91 -20.656 -4.895 1 98.69 92 VAL B CA 1
ATOM 1620 C C . VAL B 1 92 ? -0.829 -20.469 -3.383 1 98.69 92 VAL B C 1
ATOM 1622 O O . VAL B 1 92 ? -1.229 -21.359 -2.619 1 98.69 92 VAL B O 1
ATOM 1625 N N . ALA B 1 93 ? -0.249 -19.375 -2.961 1 98.31 93 ALA B N 1
ATOM 1626 C CA . ALA B 1 93 ? -0.216 -19.031 -1.545 1 98.31 93 ALA B CA 1
ATOM 1627 C C . ALA B 1 93 ? -0.809 -17.641 -1.312 1 98.31 93 ALA B C 1
ATOM 1629 O O . ALA B 1 93 ? -0.781 -16.797 -2.203 1 98.31 93 ALA B O 1
ATOM 1630 N N . LEU B 1 94 ? -1.399 -17.469 -0.178 1 97.94 94 LEU B N 1
ATOM 1631 C CA . LEU B 1 94 ? -1.86 -16.172 0.298 1 97.94 94 LEU B CA 1
ATOM 1632 C C . LEU B 1 94 ? -0.877 -15.586 1.303 1 97.94 94 LEU B C 1
ATOM 1634 O O . LEU B 1 94 ? -0.458 -16.266 2.242 1 97.94 94 LEU B O 1
ATOM 1638 N N . ALA B 1 95 ? -0.535 -14.359 1.142 1 97.44 95 ALA B N 1
ATOM 1639 C CA . ALA B 1 95 ? 0.468 -13.742 2.004 1 97.44 95 ALA B CA 1
ATOM 1640 C C . ALA B 1 95 ? -0.192 -12.969 3.145 1 97.44 95 ALA B C 1
ATOM 1642 O O . ALA B 1 95 ? -1.166 -12.25 2.932 1 97.44 95 ALA B O 1
ATOM 1643 N N . GLU B 1 96 ? 0.296 -13.148 4.375 1 96.81 96 GLU B N 1
ATOM 1644 C CA . GLU B 1 96 ? 0.023 -12.266 5.504 1 96.81 96 GLU B CA 1
ATOM 1645 C C . GLU B 1 96 ? 1.032 -11.125 5.566 1 96.81 96 GLU B C 1
ATOM 1647 O O . GLU B 1 96 ? 1.977 -11.164 6.359 1 96.81 96 GLU B O 1
ATOM 1652 N N . ALA B 1 97 ? 0.847 -10.109 4.73 1 97.25 97 ALA B N 1
ATOM 1653 C CA . ALA B 1 97 ? 1.829 -9.047 4.551 1 97.25 97 ALA B CA 1
ATOM 1654 C C . ALA B 1 97 ? 1.146 -7.723 4.211 1 97.25 97 ALA B C 1
ATOM 1656 O O . ALA B 1 97 ? 0.057 -7.711 3.635 1 97.25 97 ALA B O 1
ATOM 1657 N N . PRO B 1 98 ? 1.751 -6.613 4.656 1 97.81 98 PRO B N 1
ATOM 1658 C CA . PRO B 1 98 ? 1.266 -5.344 4.113 1 97.81 98 PRO B CA 1
ATOM 1659 C C . PRO B 1 98 ? 1.374 -5.266 2.594 1 97.81 98 PRO B C 1
ATOM 1661 O O . PRO B 1 98 ? 2.348 -5.758 2.016 1 97.81 98 PRO B O 1
ATOM 1664 N N . LEU B 1 99 ? 0.429 -4.695 1.974 1 98.56 99 LEU B N 1
ATOM 1665 C CA . LEU B 1 99 ? 0.244 -4.836 0.533 1 98.56 99 LEU B CA 1
ATOM 1666 C C . LEU B 1 99 ? 1.454 -4.297 -0.224 1 98.56 99 LEU B C 1
ATOM 1668 O O . LEU B 1 99 ? 2.082 -5.023 -0.996 1 98.56 99 LEU B O 1
ATOM 1672 N N . VAL B 1 100 ? 1.884 -3.043 -0.036 1 98.62 100 VAL B N 1
ATOM 1673 C CA . VAL B 1 100 ? 2.918 -2.385 -0.829 1 98.62 100 VAL B CA 1
ATOM 1674 C C . VAL B 1 100 ? 4.289 -2.938 -0.449 1 98.62 100 VAL B C 1
ATOM 1676 O O . VAL B 1 100 ? 5.043 -3.391 -1.313 1 98.62 100 VAL B O 1
ATOM 1679 N N . GLU B 1 101 ? 4.57 -2.939 0.822 1 98.25 101 GLU B N 1
ATOM 1680 C CA . GLU B 1 101 ? 5.875 -3.379 1.317 1 98.25 101 GLU B CA 1
ATOM 1681 C C . GLU B 1 101 ? 6.094 -4.863 1.046 1 98.25 101 GLU B C 1
ATOM 1683 O O . GLU B 1 101 ? 7.188 -5.27 0.642 1 98.25 101 GLU B O 1
ATOM 1688 N N . GLY B 1 102 ? 5.004 -5.664 1.297 1 98.31 102 GLY B N 1
ATOM 1689 C CA . GLY B 1 102 ? 5.094 -7.082 0.989 1 98.31 102 GLY B CA 1
ATOM 1690 C C . GLY B 1 102 ? 5.332 -7.359 -0.484 1 98.31 102 GLY B C 1
ATOM 1691 O O . GLY B 1 102 ? 6.164 -8.195 -0.838 1 98.31 102 GLY B O 1
ATOM 1692 N N . ALA B 1 103 ? 4.543 -6.676 -1.323 1 98.69 103 ALA B N 1
ATOM 1693 C CA . ALA B 1 103 ? 4.711 -6.844 -2.764 1 98.69 103 ALA B CA 1
ATOM 1694 C C . ALA B 1 103 ? 6.133 -6.48 -3.195 1 98.69 103 ALA B C 1
ATOM 1696 O O . ALA B 1 103 ? 6.727 -7.164 -4.031 1 98.69 103 ALA B O 1
ATOM 1697 N N . PHE B 1 104 ? 6.68 -5.414 -2.656 1 98 104 PHE B N 1
ATOM 1698 C CA . PHE B 1 104 ? 8.023 -4.957 -2.982 1 98 104 PHE B CA 1
ATOM 1699 C C . PHE B 1 104 ? 9.055 -6.031 -2.654 1 98 104 PHE B C 1
ATOM 1701 O O . PHE B 1 104 ? 9.867 -6.406 -3.508 1 98 104 PHE B O 1
ATOM 1708 N N . LEU B 1 105 ? 9.008 -6.559 -1.467 1 98 105 LEU B N 1
ATOM 1709 C CA . LEU B 1 105 ? 9.977 -7.555 -1.044 1 98 105 LEU B CA 1
ATOM 1710 C C . LEU B 1 105 ? 9.781 -8.859 -1.806 1 98 105 LEU B C 1
ATOM 1712 O O . LEU B 1 105 ? 10.758 -9.516 -2.186 1 98 105 LEU B O 1
ATOM 1716 N N . ALA B 1 106 ? 8.531 -9.242 -1.979 1 98.62 106 ALA B N 1
ATOM 1717 C CA . ALA B 1 106 ? 8.234 -10.453 -2.73 1 98.62 106 ALA B CA 1
ATOM 1718 C C . ALA B 1 106 ? 8.781 -10.375 -4.152 1 98.62 106 ALA B C 1
ATOM 1720 O O . ALA B 1 106 ? 9.328 -11.352 -4.668 1 98.62 106 ALA B O 1
ATOM 1721 N N . ALA B 1 107 ? 8.625 -9.242 -4.785 1 98.12 107 ALA B N 1
ATOM 1722 C CA . ALA B 1 107 ? 9.07 -9.062 -6.164 1 98.12 107 ALA B CA 1
ATOM 1723 C C . ALA B 1 107 ? 10.578 -9.242 -6.277 1 98.12 107 ALA B C 1
ATOM 1725 O O . ALA B 1 107 ? 11.07 -9.875 -7.223 1 98.12 107 ALA B O 1
ATOM 1726 N N . PHE B 1 108 ? 11.32 -8.641 -5.344 1 96.19 108 PHE B N 1
ATOM 1727 C CA . PHE B 1 108 ? 12.773 -8.781 -5.359 1 96.19 108 PHE B CA 1
ATOM 1728 C C . PHE B 1 108 ? 13.172 -10.25 -5.25 1 96.19 108 PHE B C 1
ATOM 1730 O O . PHE B 1 108 ? 14.016 -10.727 -6.02 1 96.19 108 PHE B O 1
ATOM 1737 N N . GLU B 1 109 ? 12.516 -10.984 -4.316 1 97.44 109 GLU B N 1
ATOM 1738 C CA . GLU B 1 109 ? 12.82 -12.398 -4.129 1 97.44 109 GLU B CA 1
ATOM 1739 C C . GLU B 1 109 ? 12.438 -13.211 -5.363 1 97.44 109 GLU B C 1
ATOM 1741 O O . GLU B 1 109 ? 13.188 -14.086 -5.797 1 97.44 109 GLU B O 1
ATOM 1746 N N . ALA B 1 110 ? 11.281 -12.922 -5.938 1 97.94 110 ALA B N 1
ATOM 1747 C CA . ALA B 1 110 ? 10.805 -13.641 -7.117 1 97.94 110 ALA B CA 1
ATOM 1748 C C . ALA B 1 110 ? 11.734 -13.422 -8.305 1 97.94 110 ALA B C 1
ATOM 1750 O O . ALA B 1 110 ? 12.008 -14.352 -9.07 1 97.94 110 ALA B O 1
ATOM 1751 N N . ALA B 1 111 ? 12.234 -12.219 -8.453 1 96.38 111 ALA B N 1
ATOM 1752 C CA . ALA B 1 111 ? 13.102 -11.852 -9.57 1 96.38 111 ALA B CA 1
ATOM 1753 C C . ALA B 1 111 ? 14.43 -12.609 -9.5 1 96.38 111 ALA B C 1
ATOM 1755 O O . ALA B 1 111 ? 15.07 -12.844 -10.523 1 96.38 111 ALA B O 1
ATOM 1756 N N . THR B 1 112 ? 14.828 -13.023 -8.281 1 95 112 THR B N 1
ATOM 1757 C CA . THR B 1 112 ? 16.078 -13.742 -8.117 1 95 112 THR B CA 1
ATOM 1758 C C . THR B 1 112 ? 15.859 -15.25 -8.234 1 95 112 THR B C 1
ATOM 1760 O O . THR B 1 112 ? 16.781 -16.031 -8.016 1 95 112 THR B O 1
ATOM 1763 N N . GLY B 1 113 ? 14.594 -15.625 -8.469 1 95.38 113 GLY B N 1
ATOM 1764 C CA . GLY B 1 113 ? 14.297 -17.031 -8.727 1 95.38 113 GLY B CA 1
ATOM 1765 C C . GLY B 1 113 ? 13.844 -17.781 -7.484 1 95.38 113 GLY B C 1
ATOM 1766 O O . GLY B 1 113 ? 13.859 -19 -7.453 1 95.38 113 GLY B O 1
ATOM 1767 N N . GLY B 1 114 ? 13.492 -17.078 -6.453 1 96.81 114 GLY B N 1
ATOM 1768 C CA . GLY B 1 114 ? 12.969 -17.734 -5.266 1 96.81 114 GLY B CA 1
ATOM 1769 C C . GLY B 1 114 ? 11.719 -18.547 -5.539 1 96.81 114 GLY B C 1
ATOM 1770 O O . GLY B 1 114 ? 10.898 -18.172 -6.387 1 96.81 114 GLY B O 1
ATOM 1771 N N . ASP B 1 115 ? 11.602 -19.641 -4.789 1 97.38 115 ASP B N 1
ATOM 1772 C CA . ASP B 1 115 ? 10.375 -20.422 -4.906 1 97.38 115 ASP B CA 1
ATOM 1773 C C . ASP B 1 115 ? 9.234 -19.781 -4.121 1 97.38 115 ASP B C 1
ATOM 1775 O O . ASP B 1 115 ? 9.43 -18.75 -3.455 1 97.38 115 ASP B O 1
ATOM 1779 N N . LEU B 1 116 ? 8.039 -20.328 -4.23 1 98.5 116 LEU B N 1
ATOM 1780 C CA . LEU B 1 116 ? 6.828 -19.75 -3.662 1 98.5 116 LEU B CA 1
ATOM 1781 C C . LEU B 1 116 ? 6.973 -19.562 -2.156 1 98.5 116 LEU B C 1
ATOM 1783 O O . LEU B 1 116 ? 6.598 -18.516 -1.622 1 98.5 116 LEU B O 1
ATOM 1787 N N . ARG B 1 117 ? 7.523 -20.547 -1.506 1 98.19 117 ARG B N 1
ATOM 1788 C CA . ARG B 1 117 ? 7.688 -20.484 -0.057 1 98.19 117 ARG B CA 1
ATOM 1789 C C . ARG B 1 117 ? 8.617 -19.328 0.331 1 98.19 117 ARG B C 1
ATOM 1791 O O . ARG B 1 117 ? 8.32 -18.562 1.251 1 98.19 117 ARG B O 1
ATOM 1798 N N . THR B 1 118 ? 9.75 -19.188 -0.334 1 98.19 118 THR B N 1
ATOM 1799 C CA . THR B 1 118 ? 10.727 -18.141 -0.044 1 98.19 118 THR B CA 1
ATOM 1800 C C . THR B 1 118 ? 10.156 -16.766 -0.396 1 98.19 118 THR B C 1
ATOM 1802 O O . THR B 1 118 ? 10.383 -15.797 0.325 1 98.19 118 THR B O 1
ATOM 1805 N N . VAL B 1 119 ? 9.445 -16.672 -1.524 1 98.62 119 VAL B N 1
ATOM 1806 C CA . VAL B 1 119 ? 8.812 -15.422 -1.952 1 98.62 119 VAL B CA 1
ATOM 1807 C C . VAL B 1 119 ? 7.758 -15 -0.936 1 98.62 119 VAL B C 1
ATOM 1809 O O . VAL B 1 119 ? 7.672 -13.828 -0.567 1 98.62 119 VAL B O 1
ATOM 1812 N N . GLN B 1 120 ? 6.949 -15.953 -0.488 1 98.62 120 GLN B N 1
ATOM 1813 C CA . GLN B 1 120 ? 5.949 -15.68 0.537 1 98.62 120 GLN B CA 1
ATOM 1814 C C . GLN B 1 120 ? 6.602 -15.18 1.822 1 98.62 120 GLN B C 1
ATOM 1816 O O . GLN B 1 120 ? 6.141 -14.203 2.422 1 98.62 120 GLN B O 1
ATOM 1821 N N . ALA B 1 121 ? 7.648 -15.828 2.26 1 98.38 121 ALA B N 1
ATOM 1822 C CA . ALA B 1 121 ? 8.367 -15.422 3.467 1 98.38 121 ALA B CA 1
ATOM 1823 C C . ALA B 1 121 ? 8.898 -14 3.338 1 98.38 121 ALA B C 1
ATOM 1825 O O . ALA B 1 121 ? 8.82 -13.211 4.281 1 98.38 121 ALA B O 1
ATOM 1826 N N . ALA B 1 122 ? 9.453 -13.695 2.188 1 98.19 122 ALA B N 1
ATOM 1827 C CA . ALA B 1 122 ? 9.961 -12.352 1.936 1 98.19 122 ALA B CA 1
ATOM 1828 C C . ALA B 1 122 ? 8.844 -11.32 2.062 1 98.19 122 ALA B C 1
ATOM 1830 O O . ALA B 1 122 ? 9.016 -10.281 2.705 1 98.19 122 ALA B O 1
ATOM 1831 N N . ALA B 1 123 ? 7.68 -11.57 1.424 1 98.38 123 ALA B N 1
ATOM 1832 C CA . ALA B 1 123 ? 6.531 -10.672 1.514 1 98.38 123 ALA B CA 1
ATOM 1833 C C . ALA B 1 123 ? 6.156 -10.406 2.969 1 98.38 123 ALA B C 1
ATOM 1835 O O . ALA B 1 123 ? 5.875 -9.266 3.346 1 98.38 123 ALA B O 1
ATOM 1836 N N . GLU B 1 124 ? 6.152 -11.43 3.752 1 97.38 124 GLU B N 1
ATOM 1837 C CA . GLU B 1 124 ? 5.66 -11.359 5.125 1 97.38 124 GLU B CA 1
ATOM 1838 C C . GLU B 1 124 ? 6.645 -10.617 6.023 1 97.38 124 GLU B C 1
ATOM 1840 O O . GLU B 1 124 ? 6.281 -10.172 7.117 1 97.38 124 GLU B O 1
ATOM 1845 N N . GLU B 1 125 ? 7.875 -10.43 5.562 1 96 125 GLU B N 1
ATOM 1846 C CA . GLU B 1 125 ? 8.844 -9.57 6.246 1 96 125 GLU B CA 1
ATOM 1847 C C . GLU B 1 125 ? 8.516 -8.094 6.027 1 96 125 GLU B C 1
ATOM 1849 O O . GLU B 1 125 ? 9.062 -7.223 6.711 1 96 125 GLU B O 1
ATOM 1854 N N . GLY B 1 126 ? 7.617 -7.852 5.121 1 94.19 126 GLY B N 1
ATOM 1855 C CA . GLY B 1 126 ? 7.262 -6.484 4.781 1 94.19 126 GLY B CA 1
ATOM 1856 C C . GLY B 1 126 ? 6.684 -5.711 5.953 1 94.19 126 GLY B C 1
ATOM 1857 O O . GLY B 1 126 ? 6.832 -4.488 6.031 1 94.19 126 GLY B O 1
ATOM 1858 N N . GLY B 1 127 ? 6.023 -6.465 6.855 1 89.56 127 GLY B N 1
ATOM 1859 C CA . GLY B 1 127 ? 5.48 -5.836 8.055 1 89.56 127 GLY B CA 1
ATOM 1860 C C . GLY B 1 127 ? 6.555 -5.289 8.977 1 89.56 127 GLY B C 1
ATOM 1861 O O . GLY B 1 127 ? 6.273 -4.434 9.82 1 89.56 127 GLY B O 1
ATOM 1862 N N . ALA B 1 128 ? 7.719 -5.738 8.812 1 86.25 128 ALA B N 1
ATOM 1863 C CA . ALA B 1 128 ? 8.828 -5.336 9.68 1 86.25 128 ALA B CA 1
ATOM 1864 C C . ALA B 1 128 ? 9.672 -4.25 9.023 1 86.25 128 ALA B C 1
ATOM 1866 O O . ALA B 1 128 ? 10.625 -3.748 9.625 1 86.25 128 ALA B O 1
ATOM 1867 N N . LEU B 1 129 ? 9.312 -3.938 7.828 1 86.44 129 LEU B N 1
ATOM 1868 C CA . LEU B 1 129 ? 10.086 -2.906 7.141 1 86.44 129 LEU B CA 1
ATOM 1869 C C . LEU B 1 129 ? 9.938 -1.56 7.84 1 86.44 129 LEU B C 1
ATOM 1871 O O . LEU B 1 129 ? 8.82 -1.065 8.016 1 86.44 129 LEU B O 1
ATOM 1875 N N . LYS B 1 130 ? 11.055 -1.02 8.289 1 85.5 130 LYS B N 1
ATOM 1876 C CA . LYS B 1 130 ? 11.055 0.266 8.977 1 85.5 130 LYS B CA 1
ATOM 1877 C C . LYS B 1 130 ? 11.164 1.424 7.992 1 85.5 130 LYS B C 1
ATOM 1879 O O . LYS B 1 130 ? 11.859 1.322 6.98 1 85.5 130 LYS B O 1
ATOM 1884 N N . LYS B 1 131 ? 10.359 2.439 8.227 1 86 131 LYS B N 1
ATOM 1885 C CA . LYS B 1 131 ? 10.5 3.676 7.461 1 86 131 LYS B CA 1
ATOM 1886 C C . LYS B 1 131 ? 11.609 4.551 8.039 1 86 131 LYS B C 1
ATOM 1888 O O . LYS B 1 131 ? 12.203 5.367 7.324 1 86 131 LYS B O 1
ATOM 1893 N N . MET B 1 132 ? 11.656 4.391 9.469 1 68.12 132 MET B N 1
ATOM 1894 C CA . MET B 1 132 ? 12.609 5.195 10.219 1 68.12 132 MET B CA 1
ATOM 1895 C C . MET B 1 132 ? 13.828 4.367 10.609 1 68.12 132 MET B C 1
ATOM 1897 O O . MET B 1 132 ? 13.703 3.193 10.953 1 68.12 132 MET B O 1
ATOM 1901 N N . GLY B 1 133 ? 14.984 4.324 10.109 1 52.78 133 GLY B N 1
ATOM 1902 C CA . GLY B 1 133 ? 16.281 3.826 10.539 1 52.78 133 GLY B CA 1
ATOM 1903 C C . GLY B 1 133 ? 17.422 4.762 10.18 1 52.78 133 GLY B C 1
ATOM 1904 O O . GLY B 1 133 ? 17.266 5.668 9.359 1 52.78 133 GLY B O 1
#

Secondary structure (DSSP, 8-state):
-PEEEEEEES-HHHHHHHHHHHHHHTTT-S-EEEEES-TTSSSS--HHHHHHHHHHHTGGG-EEEEEESSTTHHHHHHHHHHTS-HHHHTTEEE--S-HHHHHHHHHHHHHTT--HHHHHHHHHGGGG--S--/-PEEEEEEES-HHHHHHHHHHHHHHTTT-S-EEEEES-TTSSSS--HHHHHHHHHHHTGGG-EEEEEESSTTHHHHHHHHHHTS-HHHHTTEEE--S-HHHHHHHHHHHHHTT--HHHHHHHHHGGGG--S--

Solvent-accessible surface area (backbone atoms only 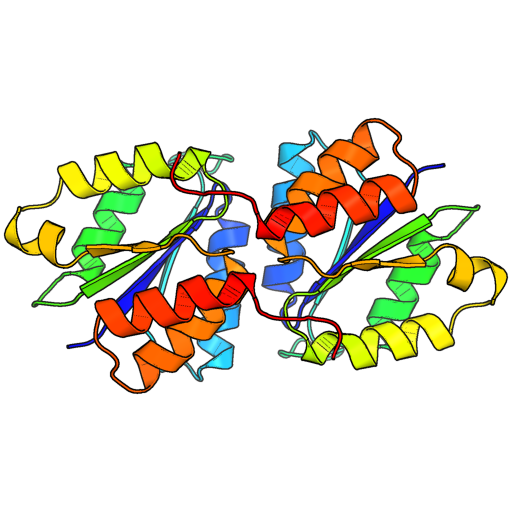— not comparable to full-atom values): 12826 Å² total; per-residue (Å²): 109,57,39,22,39,36,32,37,22,42,28,40,56,30,14,44,16,46,43,52,44,42,28,59,75,49,72,61,58,41,53,70,42,59,38,32,12,28,95,86,70,41,81,30,67,35,32,67,60,46,28,54,51,49,51,63,36,31,44,96,72,24,22,31,39,36,35,34,57,50,37,80,50,39,63,38,51,50,52,18,45,70,71,42,55,69,86,47,37,79,35,49,46,77,44,65,30,40,40,62,42,7,47,43,39,19,41,58,37,25,49,73,57,30,47,66,70,57,17,42,53,38,12,40,47,22,48,68,60,58,41,74,127,114,57,39,22,39,35,33,37,23,42,29,38,56,32,14,44,14,46,42,52,45,43,29,60,76,50,74,60,58,44,54,69,42,59,38,31,12,28,93,85,71,41,80,30,66,37,32,67,58,48,28,54,51,50,53,63,37,30,45,96,73,25,22,29,40,36,36,35,59,50,37,82,49,38,63,39,52,50,52,19,43,68,70,41,56,68,85,47,38,80,36,48,47,77,43,64,30,39,40,60,42,7,48,44,39,19,40,58,36,26,52,74,57,31,48,65,69,57,17,44,53,38,12,40,47,23,48,68,61,58,41,75,128

Radius of gyration: 18.07 Å; Cα contacts (8 Å, |Δi|>4): 664; chains: 2; bounding box: 35×57×36 Å

pLDDT: mean 96.0, std 5.78, range [51.78, 98.94]

Foldseek 3Di:
DFEEEEEEELAQVVQVVLQVVLCVVLVNLHHYHGFYHDPVRHGGGALVSLLVVLCVQCPPNHAYEYEYADPVCVVSNVSSLVPDDPSSSVRYYYAPAHRNQLSNQLSVCSSVPDGPVVSRVRSRCSVVDDPDD/DFEEEEEEELAQVVQVVLQVVLCVVLVNLHHYHGFYHDPVRHGGGALVSLLVVLCVQCPPNHAYEYEYADPVCVVSNVSSLVPDDPSSSVRYYYAPAHRNQLSNQLSVCSSVPDGPVVSRVRSRCSVVDDPDD